Protein AF-A0A9E3Z8W2-F1 (afdb_monomer_lite)

pLDDT: mean 92.82, std 9.61, range [41.28, 98.75]

Structure (mmCIF, N/CA/C/O backbone):
data_AF-A0A9E3Z8W2-F1
#
_entry.id   AF-A0A9E3Z8W2-F1
#
loop_
_atom_site.group_PDB
_atom_site.id
_atom_site.type_symbol
_atom_site.label_atom_id
_atom_site.label_alt_id
_atom_site.label_comp_id
_atom_site.label_asym_id
_atom_site.label_entity_id
_atom_site.label_seq_id
_atom_site.pdbx_PDB_ins_code
_atom_site.Cartn_x
_atom_site.Cartn_y
_atom_site.Cartn_z
_atom_site.occupancy
_atom_site.B_iso_or_equiv
_atom_site.auth_seq_id
_atom_site.auth_comp_id
_atom_site.auth_asym_id
_atom_site.auth_atom_id
_atom_site.pdbx_PDB_model_num
ATOM 1 N N . MET A 1 1 ? -8.953 7.113 14.428 1.00 89.06 1 MET A N 1
ATOM 2 C CA . MET A 1 1 ? -9.818 6.187 13.666 1.00 89.06 1 MET A CA 1
ATOM 3 C C . MET A 1 1 ? -9.220 5.986 12.276 1.00 89.06 1 MET A C 1
ATOM 5 O O . MET A 1 1 ? -8.469 6.862 11.839 1.00 89.06 1 MET A O 1
ATOM 9 N N . LEU A 1 2 ? -9.438 4.829 11.646 1.00 98.12 2 LEU A N 1
ATOM 10 C CA . LEU A 1 2 ? -8.737 4.398 10.429 1.00 98.12 2 LEU A CA 1
ATOM 11 C C . LEU A 1 2 ? -9.058 5.315 9.245 1.00 98.12 2 LEU A C 1
ATOM 13 O O . LEU A 1 2 ? -8.142 5.858 8.626 1.00 98.12 2 LEU A O 1
ATOM 17 N N . GLY A 1 3 ? -10.340 5.558 8.980 1.00 98.19 3 GLY A N 1
ATOM 18 C CA . GLY A 1 3 ? -10.808 6.373 7.861 1.00 98.19 3 GLY A CA 1
ATOM 19 C C . GLY A 1 3 ? -10.281 7.802 7.914 1.00 98.19 3 GLY A C 1
ATOM 20 O O . GLY A 1 3 ? -9.812 8.327 6.906 1.00 98.19 3 GLY A O 1
ATOM 21 N N . GLY A 1 4 ? -10.241 8.408 9.104 1.00 98.25 4 GLY A N 1
ATOM 22 C CA . GLY A 1 4 ? -9.646 9.735 9.297 1.00 98.25 4 GLY A CA 1
ATOM 23 C C . GLY A 1 4 ? -8.154 9.788 8.941 1.00 98.25 4 GLY A C 1
ATOM 24 O O . GLY A 1 4 ? -7.694 10.756 8.333 1.00 98.25 4 GLY A O 1
ATOM 25 N N . ALA A 1 5 ? -7.395 8.735 9.266 1.00 98.44 5 ALA A N 1
ATOM 26 C CA . ALA A 1 5 ? -5.979 8.661 8.917 1.00 98.44 5 ALA A CA 1
ATOM 27 C C . ALA A 1 5 ? -5.760 8.482 7.409 1.00 98.44 5 ALA A C 1
ATOM 29 O O . ALA A 1 5 ? -4.924 9.178 6.831 1.00 98.44 5 ALA A O 1
ATOM 30 N N . LEU A 1 6 ? -6.539 7.606 6.770 1.00 98.56 6 LEU A N 1
ATOM 31 C CA . LEU A 1 6 ? -6.487 7.389 5.323 1.00 98.56 6 LEU A CA 1
ATOM 32 C C . LEU A 1 6 ? -6.876 8.661 4.557 1.00 98.56 6 LEU A C 1
ATOM 34 O O . LEU A 1 6 ? -6.136 9.104 3.677 1.00 98.56 6 LEU A O 1
ATOM 38 N N . ARG A 1 7 ? -7.983 9.307 4.950 1.00 98.44 7 ARG A N 1
ATOM 39 C CA . ARG A 1 7 ? -8.453 10.564 4.352 1.00 98.44 7 ARG A CA 1
ATOM 40 C C . ARG A 1 7 ? -7.388 11.649 4.426 1.00 98.44 7 ARG A C 1
ATOM 42 O O . ARG A 1 7 ? -7.105 12.278 3.415 1.00 98.44 7 ARG A O 1
ATOM 49 N N . ARG A 1 8 ? -6.761 11.834 5.592 1.00 98.12 8 ARG A N 1
ATOM 50 C CA . ARG A 1 8 ? -5.737 12.870 5.788 1.00 98.12 8 ARG A CA 1
ATOM 51 C C . ARG A 1 8 ? -4.551 12.725 4.835 1.00 98.12 8 ARG A C 1
ATOM 53 O O . ARG A 1 8 ? -4.052 13.737 4.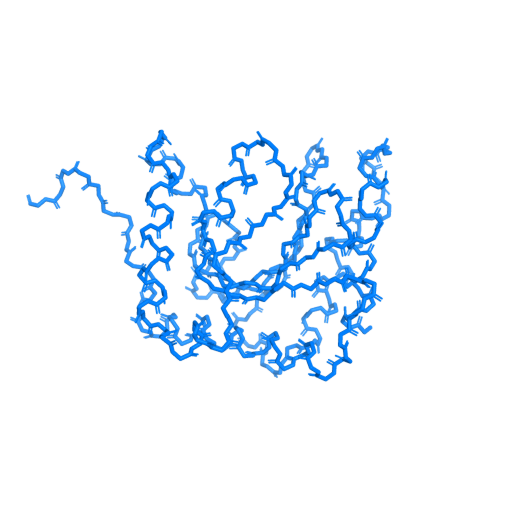349 1.00 98.12 8 ARG A O 1
ATOM 60 N N . ILE A 1 9 ? -4.095 11.500 4.571 1.00 98.12 9 ILE A N 1
ATOM 61 C CA . ILE A 1 9 ? -3.022 11.276 3.593 1.00 98.12 9 ILE A CA 1
ATOM 62 C C . ILE A 1 9 ? -3.544 11.584 2.189 1.00 98.12 9 ILE A C 1
ATOM 64 O O . ILE A 1 9 ? -2.939 12.385 1.482 1.00 98.12 9 ILE A O 1
ATOM 68 N N . ALA A 1 10 ? -4.682 10.998 1.811 1.00 97.75 10 ALA A N 1
ATOM 69 C CA . ALA A 1 10 ? -5.241 11.122 0.468 1.00 97.75 10 ALA A CA 1
ATOM 70 C C . ALA A 1 10 ? -5.529 12.576 0.058 1.00 97.75 10 ALA A C 1
ATOM 72 O O . ALA A 1 10 ? -5.304 12.940 -1.090 1.00 97.75 10 ALA A O 1
ATOM 73 N N . THR A 1 11 ? -6.001 13.421 0.980 1.00 97.12 11 THR A N 1
ATOM 74 C CA . THR A 1 11 ? -6.345 14.817 0.670 1.00 97.12 11 THR A CA 1
ATOM 75 C C . THR A 1 11 ? -5.193 15.791 0.899 1.00 97.12 11 THR A C 1
ATOM 77 O O . THR A 1 11 ? -5.158 16.830 0.255 1.00 97.12 11 THR A O 1
ATOM 80 N N . GLY A 1 12 ? -4.264 15.493 1.815 1.00 96.50 12 GLY A N 1
ATOM 81 C CA . GLY A 1 12 ? -3.223 16.442 2.226 1.00 96.50 12 GLY A CA 1
ATOM 82 C C . GLY A 1 12 ? -1.841 16.202 1.619 1.00 96.50 12 GLY A C 1
ATOM 83 O O . GLY A 1 12 ? -0.997 17.095 1.652 1.00 96.50 12 GLY A O 1
ATOM 84 N N . TYR A 1 13 ? -1.557 15.007 1.093 1.00 95.94 13 TYR A N 1
ATOM 85 C CA . TYR A 1 13 ? -0.192 14.677 0.671 1.00 95.94 13 TYR A CA 1
ATOM 86 C C . TYR A 1 13 ? 0.269 15.462 -0.562 1.00 95.94 13 TYR A C 1
ATOM 88 O O . TYR A 1 13 ? 1.447 15.804 -0.655 1.00 95.94 13 TYR A O 1
ATOM 96 N N . ARG A 1 14 ? -0.647 15.770 -1.493 1.00 94.19 14 ARG A N 1
ATOM 97 C CA . ARG A 1 14 ? -0.351 16.538 -2.716 1.00 94.19 14 ARG A CA 1
ATOM 98 C C . ARG A 1 14 ? 0.246 17.910 -2.409 1.00 94.19 14 ARG A C 1
ATOM 100 O O . ARG A 1 14 ? 1.182 18.319 -3.092 1.00 94.19 14 ARG A O 1
ATOM 107 N N . ASP A 1 15 ? -0.302 18.604 -1.423 1.00 95.25 15 ASP A N 1
ATOM 108 C CA . ASP A 1 15 ? 0.173 19.936 -1.062 1.00 95.25 15 ASP A CA 1
ATOM 109 C C . ASP A 1 15 ? 1.448 19.828 -0.226 1.00 95.25 15 ASP A C 1
ATOM 111 O O . ASP A 1 15 ? 2.448 20.452 -0.568 1.00 95.25 15 ASP A O 1
ATOM 115 N N . ALA A 1 16 ? 1.487 18.895 0.733 1.00 95.62 16 ALA A N 1
ATOM 116 C CA . ALA A 1 16 ? 2.679 18.622 1.538 1.00 95.62 16 ALA A CA 1
ATOM 117 C C . ALA A 1 16 ? 3.936 18.343 0.690 1.00 95.62 16 ALA A C 1
ATOM 119 O O . ALA A 1 16 ? 5.017 18.827 1.005 1.00 95.62 16 ALA A O 1
ATOM 120 N N . ARG A 1 17 ? 3.821 17.602 -0.425 1.00 93.94 17 ARG A N 1
ATOM 121 C CA . ARG A 1 17 ? 4.977 17.307 -1.302 1.00 93.94 17 ARG A CA 1
ATOM 122 C C . ARG A 1 17 ? 5.527 18.510 -2.076 1.00 93.94 17 ARG A C 1
ATOM 124 O O . ARG A 1 17 ? 6.539 18.362 -2.759 1.00 93.94 17 ARG A O 1
ATOM 131 N N . ARG A 1 18 ? 4.849 19.659 -2.028 1.00 94.25 18 ARG A N 1
ATOM 132 C CA . ARG A 1 18 ? 5.317 20.939 -2.589 1.00 94.25 18 ARG A CA 1
ATOM 133 C C . ARG A 1 18 ? 6.072 21.774 -1.555 1.00 94.25 18 ARG A C 1
ATOM 135 O O . ARG A 1 18 ? 6.703 22.759 -1.918 1.00 94.25 18 ARG A O 1
ATOM 142 N N . GLU A 1 19 ? 6.018 21.368 -0.292 1.00 95.81 19 GLU A N 1
ATOM 143 C CA . GLU A 1 19 ? 6.704 22.002 0.825 1.00 95.81 19 GLU A CA 1
ATOM 144 C C . GLU A 1 19 ? 8.060 21.323 1.106 1.00 95.81 19 GLU A C 1
ATOM 146 O O . GLU A 1 19 ? 8.320 20.204 0.630 1.00 95.81 19 GLU A O 1
ATOM 151 N N . PRO A 1 20 ? 8.950 21.969 1.890 1.00 95.81 20 PRO A N 1
ATOM 152 C CA . PRO A 1 20 ? 10.217 21.375 2.292 1.00 95.81 20 PRO A CA 1
ATOM 153 C C . PRO A 1 20 ? 10.040 19.990 2.919 1.00 95.81 20 PRO A C 1
ATOM 155 O O . PRO A 1 20 ? 9.190 19.768 3.778 1.00 95.81 20 PRO A O 1
ATOM 158 N N . PHE A 1 21 ? 10.873 19.043 2.490 1.00 94.31 21 PHE A N 1
ATOM 159 C CA . PHE A 1 21 ? 10.775 17.651 2.920 1.00 94.31 21 PHE A CA 1
ATOM 160 C C . PHE A 1 21 ? 11.130 17.469 4.405 1.00 94.31 21 PHE A C 1
ATOM 162 O O . PHE A 1 21 ? 10.372 16.870 5.167 1.00 94.31 21 PHE A O 1
ATOM 169 N N . HIS A 1 22 ? 12.288 17.967 4.843 1.00 93.06 22 HIS A N 1
ATOM 170 C CA . HIS A 1 22 ? 12.794 17.700 6.191 1.00 93.06 22 HIS A CA 1
ATOM 171 C C . HIS A 1 22 ? 11.905 18.320 7.278 1.00 93.06 22 HIS A C 1
ATOM 173 O O . HIS A 1 22 ? 11.569 19.496 7.229 1.00 93.06 22 HIS A O 1
ATOM 179 N N . GLY A 1 23 ? 11.534 17.517 8.281 1.00 91.94 23 GLY A N 1
ATOM 180 C CA . GLY A 1 23 ? 10.732 17.972 9.423 1.00 91.94 23 GLY A CA 1
ATOM 181 C C . GLY A 1 23 ? 9.229 18.123 9.157 1.00 91.94 23 GLY A C 1
ATOM 182 O O . GLY A 1 23 ? 8.484 18.376 10.101 1.00 91.94 23 GLY A O 1
ATOM 183 N N . HIS A 1 24 ? 8.753 17.909 7.926 1.00 96.88 24 HIS A N 1
ATOM 184 C CA . HIS A 1 24 ? 7.353 18.159 7.591 1.00 96.88 24 HIS A CA 1
ATOM 185 C C . HIS A 1 24 ? 6.377 17.248 8.378 1.00 96.88 24 HIS A C 1
ATOM 187 O O . HIS A 1 24 ? 6.539 16.017 8.370 1.00 96.88 24 HIS A O 1
ATOM 193 N N . PRO A 1 25 ? 5.301 17.785 8.998 1.00 97.12 25 PRO A N 1
ATOM 194 C CA . PRO A 1 25 ? 4.363 17.008 9.819 1.00 97.12 25 PRO A CA 1
ATOM 195 C C . PRO A 1 25 ? 3.728 15.814 9.096 1.00 97.12 25 PRO A C 1
ATOM 197 O O . PRO A 1 25 ? 3.555 14.744 9.683 1.00 97.12 25 PRO A O 1
ATOM 200 N N . MET A 1 26 ? 3.423 15.960 7.801 1.00 97.50 26 MET A N 1
ATOM 201 C CA . MET A 1 26 ? 2.893 14.869 6.971 1.00 97.50 26 MET A CA 1
ATOM 202 C C . MET A 1 26 ? 3.837 13.654 6.894 1.00 97.50 26 MET A C 1
ATOM 204 O O . MET A 1 26 ? 3.355 12.524 6.879 1.00 97.50 26 MET A O 1
ATOM 208 N N . LEU A 1 27 ? 5.166 13.833 6.926 1.00 95.69 27 LEU A N 1
ATOM 209 C CA . LEU A 1 27 ? 6.094 12.694 6.970 1.00 95.69 27 LEU A CA 1
ATOM 210 C C . LEU A 1 27 ? 5.953 11.911 8.272 1.00 95.69 27 LEU A C 1
ATOM 212 O O . LEU A 1 27 ? 5.896 10.682 8.254 1.00 95.69 27 LEU A O 1
ATOM 216 N N . GLY A 1 28 ? 5.885 12.620 9.402 1.00 95.44 28 GLY A N 1
ATOM 217 C CA . GLY A 1 28 ? 5.643 12.009 10.707 1.00 95.44 28 GLY A CA 1
ATOM 218 C C . GLY A 1 28 ? 4.299 11.285 10.744 1.00 95.44 28 GLY A C 1
ATOM 219 O O . GLY A 1 28 ? 4.219 10.159 11.234 1.00 95.44 28 GLY A O 1
ATOM 220 N N . PHE A 1 29 ? 3.272 11.893 10.148 1.00 98.19 29 PHE A N 1
ATOM 221 C CA . PHE A 1 29 ? 1.941 11.313 10.056 1.00 98.19 29 PHE A CA 1
ATOM 222 C C . PHE A 1 29 ? 1.936 10.002 9.259 1.00 98.19 29 PHE A C 1
ATOM 224 O O . PHE A 1 29 ? 1.499 8.976 9.780 1.00 98.19 29 PHE A O 1
ATOM 231 N N . VAL A 1 30 ? 2.486 9.997 8.038 1.00 98.12 30 VAL A N 1
ATOM 232 C CA . VAL A 1 30 ? 2.552 8.794 7.189 1.00 98.12 30 VAL A CA 1
ATOM 233 C C . VAL A 1 30 ? 3.449 7.718 7.802 1.00 98.12 30 VAL A C 1
ATOM 235 O O . VAL A 1 30 ? 3.122 6.541 7.721 1.00 98.12 30 VAL A O 1
ATOM 238 N N . ARG A 1 31 ? 4.575 8.077 8.432 1.00 96.75 31 ARG A N 1
ATOM 239 C CA . ARG A 1 31 ? 5.544 7.092 8.950 1.00 96.75 31 ARG A CA 1
ATOM 240 C C . ARG A 1 31 ? 5.196 6.533 10.332 1.00 96.75 31 ARG A C 1
ATOM 242 O O . ARG A 1 31 ? 5.723 5.481 10.685 1.00 96.75 31 ARG A O 1
ATOM 249 N N . ARG A 1 32 ? 4.364 7.219 11.124 1.00 96.88 32 ARG A N 1
ATOM 250 C CA . ARG A 1 32 ? 4.062 6.829 12.517 1.00 96.88 32 ARG A CA 1
ATOM 251 C C . ARG A 1 32 ? 2.568 6.770 12.814 1.00 96.88 32 ARG A C 1
ATOM 253 O O . ARG A 1 32 ? 2.072 5.715 13.197 1.00 96.88 32 ARG A O 1
ATOM 260 N N . THR A 1 33 ? 1.846 7.871 12.616 1.00 98.25 33 THR A N 1
ATOM 261 C CA . THR A 1 33 ? 0.439 7.980 13.036 1.00 98.25 33 THR A CA 1
ATOM 262 C C . THR A 1 33 ? -0.493 7.091 12.214 1.00 98.25 33 THR A C 1
ATOM 264 O O . THR A 1 33 ? -1.297 6.357 12.782 1.00 98.25 33 THR A O 1
ATOM 267 N N . ALA A 1 34 ? -0.379 7.110 10.886 1.00 98.56 34 ALA A N 1
ATOM 268 C CA . ALA A 1 34 ? -1.223 6.284 10.027 1.00 98.56 34 ALA A CA 1
ATOM 269 C C . ALA A 1 34 ? -0.936 4.774 10.170 1.00 98.56 34 ALA A C 1
ATOM 271 O O . ALA A 1 34 ? -1.894 4.015 10.310 1.00 98.56 34 ALA A O 1
ATOM 272 N N . PRO A 1 35 ? 0.330 4.310 10.251 1.00 98.56 35 PRO A N 1
ATOM 273 C CA . PRO A 1 35 ? 0.639 2.923 10.587 1.00 98.56 35 PRO A CA 1
ATOM 274 C C . PRO A 1 35 ? 0.063 2.486 11.933 1.00 98.56 35 PRO A C 1
ATOM 276 O O . PRO A 1 35 ? -0.445 1.374 12.031 1.00 98.56 35 PRO A O 1
ATOM 279 N N . ALA A 1 36 ? 0.087 3.350 12.953 1.00 98.44 36 ALA A N 1
ATOM 280 C CA . ALA A 1 36 ? -0.538 3.049 14.239 1.00 98.44 36 ALA A CA 1
ATOM 281 C C . ALA A 1 36 ? -2.060 2.876 14.106 1.00 98.44 36 ALA A C 1
ATOM 283 O O . ALA A 1 36 ? -2.607 1.916 14.641 1.00 98.44 36 ALA A O 1
ATOM 284 N N . ALA A 1 37 ? -2.733 3.745 13.341 1.00 98.56 37 ALA A N 1
ATOM 285 C CA . ALA A 1 37 ? -4.168 3.629 13.080 1.00 98.56 37 ALA A CA 1
ATOM 286 C C . ALA A 1 37 ? -4.525 2.332 12.333 1.00 98.56 37 ALA A C 1
ATOM 288 O O . ALA A 1 37 ? -5.448 1.631 12.739 1.00 98.56 37 ALA A O 1
ATOM 289 N N . VAL A 1 38 ? -3.764 1.981 11.291 1.00 98.75 38 VAL A N 1
ATOM 290 C CA . VAL A 1 38 ? -3.936 0.716 10.555 1.00 98.75 38 VAL A CA 1
ATOM 291 C C . VAL A 1 38 ? -3.677 -0.483 11.464 1.00 98.75 38 VAL A C 1
ATOM 293 O O . VAL A 1 38 ? -4.443 -1.438 11.450 1.00 98.75 38 VAL A O 1
ATOM 296 N N . ALA A 1 39 ? -2.642 -0.434 12.302 1.00 98.38 39 ALA A N 1
ATOM 297 C CA . ALA A 1 39 ? -2.349 -1.526 13.218 1.00 98.38 39 ALA A CA 1
ATOM 298 C C . ALA A 1 39 ? -3.462 -1.725 14.258 1.00 98.38 39 ALA A C 1
ATOM 300 O O . ALA A 1 39 ? -3.773 -2.861 14.606 1.00 98.38 39 ALA A O 1
ATOM 301 N N . SER A 1 40 ? -4.058 -0.646 14.772 1.00 98.06 40 SER A N 1
ATOM 302 C CA . SER A 1 40 ? -5.179 -0.722 15.722 1.00 98.06 40 SER A CA 1
ATOM 303 C C . SER A 1 40 ? -6.478 -1.230 15.094 1.00 98.06 40 SER A C 1
ATOM 305 O O . SER A 1 40 ? -7.335 -1.714 15.818 1.00 98.06 40 SER A O 1
ATOM 307 N N . ALA A 1 41 ? -6.608 -1.147 13.770 1.00 98.31 41 ALA A N 1
ATOM 308 C CA . ALA A 1 41 ? -7.740 -1.675 13.011 1.00 98.31 41 ALA A CA 1
ATOM 309 C C . ALA A 1 41 ? -7.618 -3.176 12.666 1.00 98.31 41 ALA A C 1
ATOM 311 O O . ALA A 1 41 ? -8.568 -3.765 12.151 1.00 98.31 41 ALA A O 1
ATOM 312 N N . LEU A 1 42 ? -6.461 -3.801 12.914 1.00 98.25 42 LEU A N 1
ATOM 313 C CA . LEU A 1 42 ? -6.260 -5.235 12.693 1.00 98.25 42 LEU A CA 1
ATOM 314 C C . LEU A 1 42 ? -6.821 -6.051 13.863 1.00 98.25 42 LEU A C 1
ATOM 316 O O . LEU A 1 42 ? -6.433 -5.832 15.010 1.00 98.25 42 LEU A O 1
ATOM 320 N N . GLN A 1 43 ? -7.653 -7.044 13.552 1.00 97.00 43 GLN A N 1
ATOM 321 C CA . GLN A 1 43 ? -8.214 -7.994 14.516 1.00 97.00 43 GLN A CA 1
ATOM 322 C C . GLN A 1 43 ? -7.148 -8.957 15.054 1.00 97.00 43 GLN A C 1
ATOM 324 O O . GLN A 1 43 ? -7.100 -9.220 16.253 1.00 97.00 43 GLN A O 1
ATOM 329 N N . ASP A 1 44 ? -6.246 -9.436 14.191 1.00 95.06 44 ASP A N 1
ATOM 330 C CA . ASP A 1 44 ? -5.064 -10.195 14.605 1.00 95.06 44 ASP A CA 1
ATOM 331 C C . ASP A 1 44 ? -3.784 -9.465 14.205 1.00 95.06 44 ASP A C 1
ATOM 333 O O . ASP A 1 44 ? -3.540 -9.191 13.030 1.00 95.06 44 ASP A O 1
ATOM 337 N N . ARG A 1 45 ? -2.945 -9.164 15.197 1.00 94.25 45 ARG A N 1
ATOM 338 C CA . ARG A 1 45 ? -1.660 -8.471 15.025 1.00 94.25 45 ARG A CA 1
ATOM 339 C C . ARG A 1 45 ? -0.464 -9.411 15.133 1.00 94.25 45 ARG A C 1
ATOM 341 O O . ARG A 1 45 ? 0.664 -8.991 14.868 1.00 94.25 45 ARG A O 1
ATOM 348 N N . ARG A 1 46 ? -0.673 -10.667 15.539 1.00 95.56 46 ARG A N 1
ATOM 349 C CA . ARG A 1 46 ? 0.417 -11.627 15.745 1.00 95.56 46 ARG A CA 1
ATOM 350 C C . ARG A 1 46 ? 1.132 -11.870 14.429 1.00 95.56 46 ARG A C 1
ATOM 352 O O . ARG A 1 46 ? 0.498 -12.103 13.405 1.00 95.56 46 ARG A O 1
ATOM 359 N N . GLY A 1 47 ? 2.457 -11.759 14.453 1.00 96.00 47 GLY A N 1
ATOM 360 C CA . GLY A 1 47 ? 3.284 -11.934 13.262 1.00 96.00 47 GLY A CA 1
ATOM 361 C C . GLY A 1 47 ? 3.134 -10.843 12.197 1.00 96.00 47 GLY A C 1
ATOM 362 O O . GLY A 1 47 ? 3.749 -10.987 11.143 1.00 96.00 47 GLY A O 1
ATOM 363 N N . ARG A 1 48 ? 2.401 -9.746 12.451 1.00 97.31 48 ARG A N 1
ATOM 364 C CA . ARG A 1 48 ? 2.230 -8.625 11.511 1.00 97.31 48 ARG A CA 1
ATOM 365 C C . ARG A 1 48 ? 3.003 -7.391 11.968 1.00 97.31 48 ARG A C 1
ATOM 367 O O . ARG A 1 48 ? 3.030 -7.053 13.150 1.00 97.31 48 ARG A O 1
ATOM 374 N N . VAL A 1 49 ? 3.603 -6.674 11.021 1.00 97.69 49 VAL A N 1
ATOM 375 C CA . VAL A 1 49 ? 4.185 -5.345 11.257 1.00 97.69 49 VAL A CA 1
ATOM 376 C C . VAL A 1 49 ? 3.607 -4.342 10.270 1.00 97.69 49 VAL A C 1
ATOM 378 O O . VAL A 1 49 ? 3.544 -4.609 9.073 1.00 97.69 49 VAL A O 1
ATOM 381 N N . VAL A 1 50 ? 3.203 -3.174 10.771 1.00 98.38 50 VAL A N 1
ATOM 382 C CA . VAL A 1 50 ? 2.654 -2.093 9.946 1.00 98.38 50 VAL A CA 1
ATOM 383 C C . VAL A 1 50 ? 3.685 -0.983 9.809 1.00 98.38 50 VAL A C 1
ATOM 385 O O . VAL A 1 50 ? 4.300 -0.575 10.796 1.00 98.38 50 VAL A O 1
ATOM 388 N N . ARG A 1 51 ? 3.904 -0.499 8.587 1.00 98.06 51 ARG A N 1
ATOM 389 C CA . ARG A 1 51 ? 4.832 0.609 8.309 1.00 98.06 51 ARG A CA 1
ATOM 390 C C . ARG A 1 51 ? 4.237 1.546 7.277 1.00 98.06 51 ARG A C 1
ATOM 392 O O . ARG A 1 51 ? 3.415 1.129 6.471 1.00 98.06 51 ARG A O 1
ATOM 399 N N . GLY A 1 52 ? 4.697 2.790 7.273 1.00 97.38 52 GLY A N 1
ATOM 400 C CA . GLY A 1 52 ? 4.344 3.754 6.241 1.00 97.38 52 GLY A CA 1
ATOM 401 C C . GLY A 1 52 ? 5.573 4.353 5.582 1.00 97.38 52 GLY A C 1
ATOM 402 O O . GLY A 1 52 ? 6.617 4.518 6.219 1.00 97.38 52 GLY A O 1
ATOM 403 N N . GLY A 1 53 ? 5.443 4.667 4.299 1.00 94.94 53 GLY A N 1
ATOM 404 C CA . GLY A 1 53 ? 6.494 5.236 3.473 1.00 94.94 53 GLY A CA 1
ATOM 405 C C . GLY A 1 53 ? 6.017 6.492 2.762 1.00 94.94 53 GLY A C 1
ATOM 406 O O . GLY A 1 53 ? 4.930 6.530 2.200 1.00 94.94 53 GLY A O 1
ATOM 407 N N . ALA A 1 54 ? 6.858 7.521 2.783 1.00 95.00 54 ALA A N 1
ATOM 408 C CA . ALA A 1 54 ? 6.631 8.802 2.111 1.00 95.00 54 ALA A CA 1
ATOM 409 C C . ALA A 1 54 ? 7.917 9.315 1.432 1.00 95.00 54 ALA A C 1
ATOM 411 O O . ALA A 1 54 ? 8.082 10.517 1.254 1.00 95.00 54 ALA A O 1
ATOM 412 N N . GLY A 1 55 ? 8.832 8.395 1.097 1.00 90.56 55 GLY A N 1
ATOM 413 C CA . GLY A 1 55 ? 10.179 8.672 0.583 1.00 90.56 55 GLY A CA 1
ATOM 414 C C . GLY A 1 55 ? 11.253 8.630 1.676 1.00 90.56 55 GLY A C 1
ATOM 415 O O . GLY A 1 55 ? 10.926 8.330 2.826 1.00 90.56 55 GLY A O 1
ATOM 416 N N . TRP A 1 56 ? 12.526 8.870 1.335 1.00 84.81 56 TRP A N 1
ATOM 417 C CA . TRP A 1 56 ? 13.679 8.815 2.264 1.00 84.81 56 TRP A CA 1
ATOM 418 C C . TRP A 1 56 ? 14.480 10.123 2.289 1.00 84.81 56 TRP A C 1
ATOM 420 O O . TRP A 1 56 ? 14.549 10.746 3.344 1.00 84.81 56 TRP A O 1
ATOM 430 N N . GLN A 1 57 ? 15.006 10.544 1.133 1.00 86.75 57 GLN A N 1
ATOM 431 C CA . GLN A 1 57 ? 15.737 11.809 0.910 1.00 86.75 57 GLN A CA 1
ATOM 432 C C . GLN A 1 57 ? 14.908 12.869 0.162 1.00 86.75 57 GLN A C 1
ATOM 434 O O . GLN A 1 57 ? 15.394 13.948 -0.149 1.00 86.75 57 GLN A O 1
ATOM 439 N N . GLY A 1 58 ? 13.650 12.558 -0.126 1.00 92.94 58 GLY A N 1
ATOM 440 C CA . GLY A 1 58 ? 12.698 13.419 -0.811 1.00 92.94 58 GLY A CA 1
ATOM 441 C C . GLY A 1 58 ? 11.317 12.779 -0.774 1.00 92.94 58 GLY A C 1
ATOM 442 O O . GLY A 1 58 ? 11.189 11.614 -0.380 1.00 92.94 58 GLY A O 1
ATOM 443 N N . TRP A 1 59 ? 10.289 13.536 -1.152 1.00 94.25 59 TRP A N 1
ATOM 444 C CA . TRP A 1 59 ? 8.909 13.056 -1.180 1.00 94.25 59 TRP A CA 1
ATOM 445 C C . TRP A 1 59 ? 8.751 11.889 -2.161 1.00 94.25 59 TRP A C 1
ATOM 447 O O . TRP A 1 59 ? 9.204 11.955 -3.303 1.00 94.25 59 TRP A O 1
ATOM 457 N N . ALA A 1 60 ? 8.090 10.815 -1.732 1.00 92.19 60 ALA A N 1
ATOM 458 C CA . ALA A 1 60 ? 7.674 9.769 -2.660 1.00 92.19 60 ALA A CA 1
ATOM 459 C C . ALA A 1 60 ? 6.572 10.295 -3.588 1.00 92.19 60 ALA A C 1
ATOM 461 O O . ALA A 1 60 ? 5.690 11.035 -3.163 1.00 92.19 60 ALA A O 1
ATOM 462 N N . ALA A 1 61 ? 6.569 9.848 -4.844 1.00 91.62 61 ALA A N 1
ATOM 463 C CA . ALA A 1 61 ? 5.449 10.114 -5.748 1.00 91.62 61 ALA A CA 1
ATOM 464 C C . ALA A 1 61 ? 4.141 9.463 -5.254 1.00 91.62 61 ALA A C 1
ATOM 466 O O . ALA A 1 61 ? 3.062 10.011 -5.460 1.00 91.62 61 ALA A O 1
ATOM 467 N N . VAL A 1 62 ? 4.264 8.311 -4.587 1.00 92.94 62 VAL A N 1
ATOM 468 C CA . VAL A 1 62 ? 3.163 7.512 -4.040 1.00 92.94 62 VAL A CA 1
ATOM 469 C C . VAL A 1 62 ? 3.501 7.192 -2.584 1.00 92.94 62 VAL A C 1
ATOM 471 O O . VAL A 1 62 ? 4.377 6.351 -2.340 1.00 92.94 62 VAL A O 1
ATOM 474 N N . PRO A 1 63 ? 2.878 7.853 -1.594 1.00 95.81 63 PRO A N 1
ATOM 475 C CA . PRO A 1 63 ? 3.011 7.422 -0.216 1.00 95.81 63 PRO A CA 1
ATOM 476 C C . PRO A 1 63 ? 2.176 6.160 0.004 1.00 95.81 63 PRO A C 1
ATOM 478 O O . PRO A 1 63 ? 1.257 5.853 -0.758 1.00 95.81 63 PRO A O 1
ATOM 481 N N . TRP A 1 64 ? 2.497 5.419 1.057 1.00 97.25 64 TRP A N 1
ATOM 482 C CA . TRP A 1 64 ? 1.835 4.156 1.350 1.00 97.25 64 TRP A CA 1
ATOM 483 C C . TRP A 1 64 ? 1.833 3.816 2.836 1.00 97.25 64 TRP A C 1
ATOM 485 O O . TRP A 1 64 ? 2.684 4.287 3.594 1.00 97.25 64 TRP A O 1
ATOM 495 N N . VAL A 1 65 ? 0.897 2.956 3.242 1.00 98.56 65 VAL A N 1
ATOM 496 C CA . VAL A 1 65 ? 0.872 2.298 4.559 1.00 98.56 65 VAL A CA 1
ATOM 497 C C . VAL A 1 65 ? 0.612 0.811 4.350 1.00 98.56 65 VAL A C 1
ATOM 499 O O . VAL A 1 65 ? -0.419 0.442 3.804 1.00 98.56 65 VAL A O 1
ATOM 502 N N . ALA A 1 66 ? 1.544 -0.045 4.758 1.00 98.31 66 ALA A N 1
ATOM 503 C CA . ALA A 1 66 ? 1.532 -1.473 4.460 1.00 98.31 66 ALA A CA 1
ATOM 504 C C . ALA A 1 66 ? 1.515 -2.335 5.724 1.00 98.31 66 ALA A C 1
ATOM 506 O O . ALA A 1 66 ? 2.159 -1.998 6.721 1.00 98.31 66 ALA A O 1
ATOM 507 N N . VAL A 1 67 ? 0.812 -3.464 5.641 1.00 98.50 67 VAL A N 1
ATOM 508 C CA . VAL A 1 67 ? 0.775 -4.544 6.627 1.00 98.50 67 VAL A CA 1
ATOM 509 C C . VAL A 1 67 ? 1.591 -5.710 6.079 1.00 98.50 67 VAL A C 1
ATOM 511 O O . VAL A 1 67 ? 1.255 -6.288 5.045 1.00 98.50 67 VAL A O 1
ATOM 514 N N . PHE A 1 68 ? 2.667 -6.059 6.777 1.00 97.31 68 PHE A N 1
ATOM 515 C CA . PHE A 1 68 ? 3.563 -7.141 6.390 1.00 97.31 68 PHE A CA 1
ATOM 516 C C . PHE A 1 68 ? 3.408 -8.338 7.325 1.00 97.31 68 PHE A C 1
ATOM 518 O O . PHE A 1 68 ? 3.564 -8.190 8.539 1.00 97.31 68 PHE A O 1
ATOM 525 N N . GLU A 1 69 ? 3.187 -9.525 6.759 1.00 95.75 69 GLU A N 1
ATOM 526 C CA . GLU A 1 69 ? 3.367 -10.793 7.469 1.00 95.75 69 GLU A CA 1
ATOM 527 C C . GLU A 1 69 ? 4.867 -11.053 7.628 1.00 95.75 69 GLU A C 1
ATOM 529 O O . GLU A 1 69 ? 5.582 -11.274 6.652 1.00 95.75 69 GLU A O 1
ATOM 534 N N . THR A 1 70 ? 5.364 -11.015 8.861 1.00 94.94 70 THR A N 1
ATOM 535 C CA . THR A 1 70 ? 6.806 -11.030 9.159 1.00 94.94 70 THR A CA 1
ATOM 536 C C . THR A 1 70 ? 7.526 -12.312 8.751 1.00 94.94 70 THR A C 1
ATOM 538 O O . THR A 1 70 ? 8.737 -12.263 8.539 1.00 94.94 70 THR A O 1
ATOM 541 N N . ALA A 1 71 ? 6.793 -13.421 8.613 1.00 92.81 71 ALA A N 1
ATOM 542 C CA . ALA A 1 71 ? 7.298 -14.676 8.059 1.00 92.81 71 ALA A CA 1
ATOM 543 C C . ALA A 1 71 ? 7.548 -14.591 6.541 1.00 92.81 71 ALA A C 1
ATOM 545 O O . ALA A 1 71 ? 8.381 -15.317 6.015 1.00 92.81 71 ALA A O 1
ATOM 546 N N . VAL A 1 72 ? 6.860 -13.681 5.842 1.00 93.44 72 VAL A N 1
ATOM 547 C CA . VAL A 1 72 ? 7.000 -13.449 4.397 1.00 93.44 72 VAL A CA 1
ATOM 548 C C . VAL A 1 72 ? 8.007 -12.332 4.132 1.00 93.44 72 VAL A C 1
ATOM 550 O O . VAL A 1 72 ? 8.962 -12.480 3.370 1.00 93.44 72 VAL A O 1
ATOM 553 N N . THR A 1 73 ? 7.788 -11.166 4.738 1.00 92.62 73 THR A N 1
ATOM 554 C CA . THR A 1 73 ? 8.604 -9.974 4.504 1.00 92.62 73 THR A CA 1
ATOM 555 C C . THR A 1 73 ? 8.429 -8.959 5.630 1.00 92.62 73 THR A C 1
ATOM 557 O O . THR A 1 73 ? 7.491 -8.999 6.417 1.00 92.62 73 THR A O 1
ATOM 560 N N . ARG A 1 74 ? 9.354 -8.001 5.711 1.00 90.88 74 ARG A N 1
ATOM 561 C CA . ARG A 1 74 ? 9.260 -6.835 6.611 1.00 90.88 74 ARG A CA 1
ATOM 562 C C . ARG A 1 74 ? 9.400 -5.512 5.848 1.00 90.88 74 ARG A C 1
ATOM 564 O O . ARG A 1 74 ? 9.640 -4.464 6.454 1.00 90.88 74 ARG A O 1
ATOM 571 N N . SER A 1 75 ? 9.341 -5.557 4.515 1.00 88.19 75 SER A N 1
ATOM 572 C CA . SER A 1 75 ? 9.569 -4.403 3.640 1.00 88.19 75 SER A CA 1
ATOM 573 C C . SER A 1 75 ? 8.833 -4.539 2.309 1.00 88.19 75 SER A C 1
ATOM 575 O O . SER A 1 75 ? 8.614 -5.650 1.838 1.00 88.19 75 SER A O 1
ATOM 577 N N . ALA A 1 76 ? 8.586 -3.412 1.643 1.00 85.31 76 ALA A N 1
ATOM 578 C CA . ALA A 1 76 ? 7.967 -3.360 0.317 1.00 85.31 76 ALA A CA 1
ATOM 579 C C . ALA A 1 76 ? 8.858 -3.890 -0.835 1.00 85.31 76 ALA A C 1
ATOM 581 O O . ALA A 1 76 ? 8.456 -3.877 -1.992 1.00 85.31 76 ALA A O 1
ATOM 582 N N . LYS A 1 77 ? 10.091 -4.339 -0.553 1.00 86.12 77 LYS A N 1
ATOM 583 C CA . LYS A 1 77 ? 11.060 -4.730 -1.593 1.00 86.12 77 LYS A CA 1
ATOM 584 C C . LYS A 1 77 ? 10.818 -6.125 -2.180 1.00 86.12 77 LYS A C 1
ATOM 586 O O . LYS A 1 77 ? 11.210 -6.381 -3.313 1.00 86.12 77 LYS A O 1
ATOM 591 N N . ARG A 1 78 ? 10.232 -7.036 -1.396 1.00 86.94 78 ARG A N 1
ATOM 592 C CA . ARG A 1 78 ? 10.056 -8.459 -1.733 1.00 86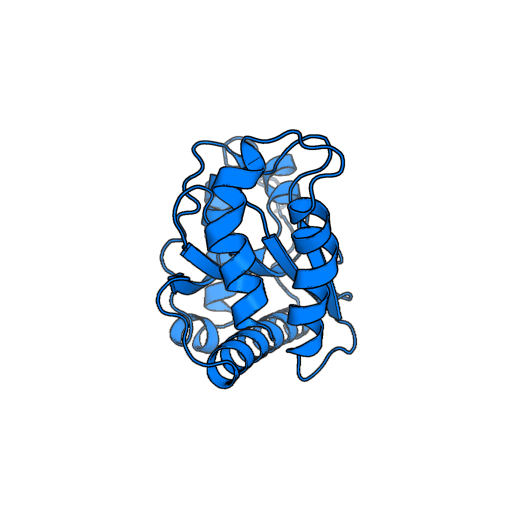.94 78 ARG A CA 1
ATOM 593 C C . ARG A 1 78 ? 8.849 -9.059 -1.016 1.00 86.94 78 ARG A C 1
ATOM 595 O O . ARG A 1 78 ? 8.368 -8.474 -0.044 1.00 86.94 78 ARG A O 1
ATOM 602 N N . GLY A 1 79 ? 8.464 -10.264 -1.434 1.00 91.75 79 GLY A N 1
ATOM 603 C CA . GLY A 1 79 ? 7.323 -10.994 -0.882 1.00 91.75 79 GLY A CA 1
ATOM 604 C C . GLY A 1 79 ? 5.995 -10.350 -1.271 1.00 91.75 79 GLY A C 1
ATOM 605 O O . GLY A 1 79 ? 5.967 -9.447 -2.103 1.00 91.75 79 GLY A O 1
ATOM 606 N N . HIS A 1 80 ? 4.908 -10.803 -0.663 1.00 95.75 80 HIS A N 1
ATOM 607 C CA . HIS A 1 80 ? 3.575 -10.222 -0.816 1.00 95.75 80 HIS A CA 1
ATOM 608 C C . HIS A 1 80 ? 3.117 -9.557 0.478 1.00 95.75 80 HIS A C 1
ATOM 610 O O . HIS A 1 80 ? 3.569 -9.913 1.569 1.00 95.75 80 HIS A O 1
ATOM 616 N N . TYR A 1 81 ? 2.260 -8.549 0.353 1.00 97.25 81 TYR A N 1
ATOM 617 C CA . TYR A 1 81 ? 1.779 -7.769 1.488 1.00 97.25 81 TYR A CA 1
ATOM 618 C C . TYR A 1 81 ? 0.533 -6.956 1.137 1.00 97.25 81 TYR A C 1
ATOM 620 O O . TYR A 1 81 ? 0.274 -6.652 -0.027 1.00 97.25 81 TYR A O 1
ATOM 628 N N . VAL A 1 82 ? -0.220 -6.575 2.169 1.00 98.19 82 VAL A N 1
ATOM 629 C CA . VAL A 1 82 ? -1.368 -5.673 2.033 1.00 98.19 82 VAL A CA 1
ATOM 630 C C . VAL A 1 82 ? -0.894 -4.238 2.157 1.00 98.19 82 VAL A C 1
ATOM 632 O O . VAL A 1 82 ? -0.068 -3.924 3.018 1.00 98.19 82 VAL A O 1
ATOM 635 N N . VAL A 1 83 ? -1.409 -3.349 1.317 1.00 98.44 83 VAL A N 1
ATOM 636 C CA . VAL A 1 83 ? -0.987 -1.950 1.297 1.00 98.44 83 VAL A CA 1
ATOM 637 C C . VAL A 1 83 ? -2.131 -1.010 0.955 1.00 98.44 83 VAL A C 1
ATOM 639 O O . VAL A 1 83 ? -2.943 -1.286 0.077 1.00 98.44 83 VAL A O 1
ATOM 642 N N . TYR A 1 84 ? -2.146 0.129 1.639 1.00 98.62 84 TYR A N 1
ATOM 643 C CA . TYR A 1 84 ? -2.800 1.343 1.184 1.00 98.62 84 TYR A CA 1
ATOM 644 C C . TYR A 1 84 ? -1.832 2.124 0.294 1.00 98.62 84 TYR A C 1
ATOM 646 O O . TYR A 1 84 ? -0.805 2.594 0.789 1.00 98.62 84 TYR A O 1
ATOM 654 N N . LEU A 1 85 ? -2.143 2.254 -0.995 1.00 97.69 85 LEU A N 1
ATOM 655 C CA . LEU A 1 85 ? -1.413 3.082 -1.960 1.00 97.69 85 LEU A CA 1
ATOM 656 C C . LEU A 1 85 ? -2.220 4.351 -2.233 1.00 97.69 85 LEU A C 1
ATOM 658 O O . LEU A 1 85 ? -3.368 4.264 -2.665 1.00 97.69 85 LEU A O 1
ATOM 662 N N . PHE A 1 86 ? -1.644 5.526 -1.990 1.00 97.19 86 PHE A N 1
ATOM 663 C CA . PHE A 1 86 ? -2.353 6.794 -2.170 1.00 97.19 86 PHE A CA 1
ATOM 664 C C . PHE A 1 86 ? -1.966 7.444 -3.493 1.00 97.19 86 PHE A C 1
ATOM 666 O O . PHE A 1 86 ? -0.784 7.551 -3.824 1.00 97.19 86 PHE A O 1
ATOM 673 N N . HIS A 1 87 ? -2.966 7.904 -4.237 1.00 94.88 87 HIS A N 1
ATOM 674 C CA . HIS A 1 87 ? -2.754 8.585 -5.503 1.00 94.88 87 HIS A CA 1
ATOM 675 C C . HIS A 1 87 ? -1.970 9.885 -5.293 1.00 94.88 87 HIS A C 1
ATOM 677 O O . HIS A 1 87 ? -2.234 10.650 -4.368 1.00 94.88 87 HIS A O 1
ATOM 683 N N . GLY A 1 88 ? -1.028 10.186 -6.186 1.00 89.44 88 GLY A N 1
ATOM 684 C CA . GLY A 1 88 ? -0.144 11.345 -6.026 1.00 89.44 88 GLY A CA 1
ATOM 685 C C . GLY A 1 88 ? -0.788 12.719 -6.276 1.00 89.44 88 GLY A C 1
ATOM 686 O O . GLY A 1 88 ? -0.092 13.728 -6.147 1.00 89.44 88 GLY A O 1
ATOM 687 N N . PHE A 1 89 ? -2.069 12.774 -6.667 1.00 87.62 89 PHE A N 1
ATOM 688 C CA . PHE A 1 89 ? -2.713 13.967 -7.248 1.00 87.62 89 PHE A CA 1
ATOM 689 C C . PHE A 1 89 ? -4.204 14.087 -6.912 1.00 87.62 89 PHE A C 1
ATOM 691 O O . PHE A 1 89 ? -4.675 15.187 -6.625 1.00 87.62 89 PHE A O 1
ATOM 698 N N . GLU A 1 90 ? -4.935 12.975 -6.944 1.00 92.50 90 GLU A N 1
ATOM 699 C CA . GLU A 1 90 ? -6.360 12.911 -6.621 1.00 92.50 90 GLU A CA 1
ATOM 700 C C . GLU A 1 90 ? -6.578 12.438 -5.178 1.00 92.50 90 GLU A C 1
ATOM 702 O O . GLU A 1 90 ? -5.753 11.679 -4.664 1.00 92.50 90 GLU A O 1
ATOM 707 N N . PRO A 1 91 ? -7.702 12.803 -4.533 1.00 95.75 91 PRO A N 1
ATOM 708 C CA . PRO A 1 91 ? -8.076 12.311 -3.208 1.00 95.75 91 PRO A CA 1
ATOM 709 C C . PRO A 1 91 ? -8.573 10.854 -3.268 1.00 95.75 91 PRO A C 1
ATOM 711 O O . PRO A 1 91 ? -9.677 10.537 -2.838 1.00 95.75 91 PRO A O 1
ATOM 714 N N . ARG A 1 92 ? -7.753 9.960 -3.822 1.00 96.38 92 ARG A N 1
ATOM 715 C CA . ARG A 1 92 ? -8.044 8.548 -4.080 1.00 96.38 92 ARG A CA 1
ATOM 716 C C . ARG A 1 92 ? -6.940 7.677 -3.499 1.00 96.38 92 ARG A C 1
ATOM 718 O O . ARG A 1 92 ? -5.765 8.045 -3.512 1.00 96.38 92 ARG A O 1
ATOM 725 N N . PHE A 1 93 ? -7.301 6.503 -3.007 1.00 97.69 93 PHE A N 1
ATOM 726 C CA . PHE A 1 93 ? -6.333 5.495 -2.591 1.00 97.69 93 PHE A CA 1
ATOM 727 C C . PHE A 1 93 ? -6.868 4.089 -2.825 1.00 97.69 93 PHE A C 1
ATOM 729 O O . PHE A 1 93 ? -8.058 3.890 -3.057 1.00 97.69 93 PHE A O 1
ATOM 736 N N . TYR A 1 94 ? -5.972 3.115 -2.755 1.00 98.38 94 TYR A N 1
ATOM 737 C CA . TYR A 1 94 ? -6.267 1.713 -3.005 1.00 98.38 94 TYR A CA 1
ATOM 738 C C . TYR A 1 94 ? -5.829 0.888 -1.812 1.00 98.38 94 TYR A C 1
ATOM 740 O O . TYR A 1 94 ? -4.696 1.041 -1.367 1.00 98.38 94 TYR A O 1
ATOM 748 N N . LEU A 1 95 ? -6.696 0.010 -1.323 1.00 98.69 95 LEU A N 1
ATOM 749 C CA . LEU A 1 95 ? -6.312 -1.086 -0.443 1.00 98.69 95 LEU A CA 1
ATOM 750 C C . LEU A 1 95 ? -6.112 -2.326 -1.313 1.00 98.69 95 LEU A C 1
ATOM 752 O O . LEU A 1 95 ? -7.057 -2.770 -1.958 1.00 98.69 95 LEU A O 1
ATOM 756 N N . ALA A 1 96 ? -4.905 -2.876 -1.358 1.00 98.31 96 ALA A N 1
ATOM 757 C CA . ALA A 1 96 ? -4.584 -3.963 -2.275 1.00 98.31 96 ALA A CA 1
ATOM 758 C C . ALA A 1 96 ? -3.665 -5.010 -1.650 1.00 98.31 96 ALA A C 1
ATOM 760 O O . ALA A 1 96 ? -2.818 -4.687 -0.813 1.00 98.31 96 ALA A O 1
ATOM 761 N N . LEU A 1 97 ? -3.803 -6.253 -2.117 1.00 97.94 97 LEU A N 1
ATOM 762 C CA . LEU A 1 97 ? -2.753 -7.258 -2.007 1.00 97.94 97 LEU A CA 1
ATOM 763 C C . LEU A 1 97 ? -1.806 -7.077 -3.194 1.00 97.94 97 LEU A C 1
ATOM 765 O O . LEU A 1 97 ? -2.211 -7.170 -4.356 1.00 97.94 97 LEU A O 1
ATOM 769 N N . VAL A 1 98 ? -0.543 -6.808 -2.888 1.00 96.25 98 VAL A N 1
ATOM 770 C CA . VAL A 1 98 ? 0.510 -6.583 -3.883 1.00 96.25 98 VAL A CA 1
ATOM 771 C C . VAL A 1 98 ? 1.699 -7.491 -3.604 1.00 96.25 98 VAL A C 1
ATOM 773 O O . VAL A 1 98 ? 1.792 -8.115 -2.541 1.00 96.25 98 VAL A O 1
ATOM 776 N N . HIS A 1 99 ? 2.650 -7.520 -4.531 1.00 94.00 99 HIS A N 1
ATOM 777 C CA . HIS A 1 99 ? 3.964 -8.099 -4.283 1.00 94.00 99 HIS A CA 1
ATOM 778 C C . HIS A 1 99 ? 5.101 -7.106 -4.530 1.00 94.00 99 HIS A C 1
ATOM 780 O O . HIS A 1 99 ? 4.939 -6.076 -5.177 1.00 94.00 99 HIS A O 1
ATOM 786 N N . GLY A 1 100 ? 6.267 -7.408 -3.961 1.00 89.75 100 GLY A N 1
ATOM 787 C CA . GLY A 1 100 ? 7.435 -6.541 -4.012 1.00 89.75 100 GLY A CA 1
ATOM 788 C C . GLY A 1 100 ? 7.915 -6.311 -5.441 1.00 89.75 100 GLY A C 1
ATOM 789 O O . GLY A 1 100 ? 8.063 -7.260 -6.214 1.00 89.75 100 GLY A O 1
ATOM 790 N N . THR A 1 101 ? 8.175 -5.046 -5.761 1.00 88.81 101 THR A N 1
ATOM 791 C CA . THR A 1 101 ? 8.561 -4.594 -7.103 1.00 88.81 101 THR A CA 1
ATOM 792 C C . THR A 1 101 ? 10.068 -4.534 -7.303 1.00 88.81 101 THR A C 1
ATOM 794 O O . THR A 1 101 ? 10.555 -4.845 -8.383 1.00 88.81 101 THR A O 1
ATOM 797 N N . VAL A 1 102 ? 10.816 -4.190 -6.250 1.00 88.56 102 VAL A N 1
ATOM 798 C CA . VAL A 1 102 ? 12.268 -3.954 -6.319 1.00 88.56 102 VAL A CA 1
ATOM 799 C C . VAL A 1 102 ? 13.015 -5.199 -6.793 1.00 88.56 102 VAL A C 1
ATOM 801 O O . VAL A 1 102 ? 13.725 -5.131 -7.784 1.00 88.56 102 VAL A O 1
ATOM 804 N N . ALA A 1 103 ? 12.782 -6.358 -6.167 1.00 87.06 103 ALA A N 1
ATOM 805 C CA . ALA A 1 103 ? 13.466 -7.594 -6.559 1.00 87.06 103 ALA A CA 1
ATOM 806 C C . ALA A 1 103 ? 13.145 -8.046 -7.999 1.00 87.06 103 ALA A C 1
ATOM 808 O O . ALA A 1 103 ? 13.971 -8.690 -8.640 1.00 87.06 103 ALA A O 1
ATOM 809 N N . VAL A 1 104 ? 11.948 -7.726 -8.507 1.00 90.00 104 VAL A N 1
ATOM 810 C CA . VAL A 1 104 ? 11.574 -8.015 -9.900 1.00 90.00 104 VAL A CA 1
ATOM 811 C C . VAL A 1 104 ? 12.288 -7.050 -10.836 1.00 90.00 104 VAL A C 1
ATOM 813 O O . VAL A 1 104 ? 12.886 -7.485 -11.814 1.00 90.00 104 VAL A O 1
ATOM 816 N N . ARG A 1 105 ? 12.303 -5.758 -10.499 1.00 89.44 105 ARG A N 1
ATOM 817 C CA . ARG A 1 105 ? 13.006 -4.738 -11.277 1.00 89.44 105 ARG A CA 1
ATOM 818 C C . ARG A 1 105 ? 14.490 -5.032 -11.421 1.00 89.44 105 ARG A C 1
ATOM 820 O O . ARG A 1 105 ? 15.005 -5.003 -12.536 1.00 89.44 105 ARG A O 1
ATOM 827 N N . ASP A 1 106 ? 15.140 -5.362 -10.312 1.00 88.56 106 ASP A N 1
ATOM 828 C CA . ASP A 1 106 ? 16.571 -5.656 -10.276 1.00 88.56 106 ASP A CA 1
ATOM 829 C C . ASP A 1 106 ? 16.936 -6.858 -11.167 1.00 88.56 106 ASP A C 1
ATOM 831 O O . ASP A 1 106 ? 18.054 -6.930 -11.669 1.00 88.56 106 ASP A O 1
ATOM 835 N N . ARG A 1 107 ? 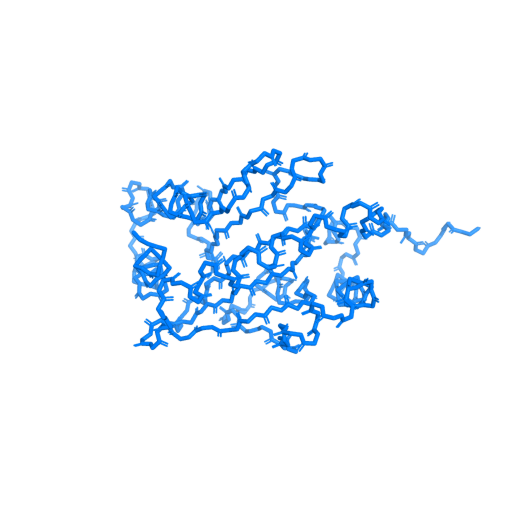16.000 -7.795 -11.391 1.00 88.06 107 ARG A N 1
ATOM 836 C CA . ARG A 1 107 ? 16.242 -9.022 -12.165 1.00 88.06 107 ARG A CA 1
ATOM 837 C C . ARG A 1 107 ? 15.780 -8.960 -13.621 1.00 88.06 107 ARG A C 1
ATOM 839 O O . ARG A 1 107 ? 16.384 -9.622 -14.457 1.00 88.06 107 ARG A O 1
ATOM 846 N N . PHE A 1 108 ? 14.711 -8.227 -13.924 1.00 89.25 108 PHE A N 1
ATOM 847 C CA . PHE A 1 108 ? 14.053 -8.281 -15.236 1.00 89.25 108 PHE A CA 1
ATOM 848 C C . PHE A 1 108 ? 14.236 -7.017 -16.084 1.00 89.25 108 PHE A C 1
ATOM 850 O O . PHE A 1 108 ? 13.899 -7.054 -17.265 1.00 89.25 108 PHE A O 1
ATOM 857 N N . GLY A 1 109 ? 14.761 -5.914 -15.533 1.00 89.94 109 GLY A N 1
ATOM 858 C CA . GLY A 1 109 ? 15.048 -4.700 -16.308 1.00 89.94 109 GLY A CA 1
ATOM 859 C C . GLY A 1 109 ? 13.822 -4.208 -17.086 1.00 89.94 109 GLY A C 1
ATOM 860 O O . GLY A 1 109 ? 12.794 -3.878 -16.492 1.00 89.94 109 GLY A O 1
ATOM 861 N N . ASP A 1 110 ? 13.889 -4.202 -18.413 1.00 88.38 110 ASP A N 1
ATOM 862 C CA . ASP A 1 110 ? 12.777 -3.765 -19.267 1.00 88.38 110 ASP A CA 1
ATOM 863 C C . ASP A 1 110 ? 11.545 -4.688 -19.182 1.00 88.38 110 ASP A C 1
ATOM 865 O O . ASP A 1 110 ? 10.411 -4.212 -19.238 1.00 88.38 110 ASP A O 1
ATOM 869 N N . GLY A 1 111 ? 11.742 -5.985 -18.915 1.00 91.94 111 GLY A N 1
ATOM 870 C CA . GLY A 1 111 ? 10.671 -6.975 -18.731 1.00 91.94 111 GLY A CA 1
ATOM 871 C C . GLY A 1 111 ? 9.962 -6.907 -17.372 1.00 91.94 111 GLY A C 1
ATOM 872 O O . GLY A 1 111 ? 9.095 -7.731 -17.082 1.00 91.94 111 GLY A O 1
ATOM 873 N N . THR A 1 112 ? 10.314 -5.935 -16.520 1.00 93.19 112 THR A N 1
ATOM 874 C CA . THR A 1 112 ? 9.796 -5.817 -15.146 1.00 93.19 112 THR A CA 1
ATOM 875 C C . THR A 1 112 ? 8.277 -5.861 -15.093 1.00 93.19 112 THR A C 1
ATOM 877 O O . THR A 1 112 ? 7.713 -6.647 -14.340 1.00 93.19 112 THR A O 1
ATOM 880 N N . ARG A 1 113 ? 7.589 -5.028 -15.880 1.00 93.56 113 ARG A N 1
ATOM 881 C CA . ARG A 1 113 ? 6.131 -4.877 -15.747 1.00 93.56 113 ARG A CA 1
ATOM 882 C C . ARG A 1 113 ? 5.375 -6.125 -16.179 1.00 93.56 113 ARG A C 1
ATOM 884 O O . ARG A 1 113 ? 4.351 -6.436 -15.579 1.00 93.56 113 ARG A O 1
ATOM 891 N N . ASP A 1 114 ? 5.881 -6.847 -17.168 1.00 95.00 114 ASP A N 1
ATOM 892 C CA . ASP A 1 114 ? 5.244 -8.076 -17.632 1.00 95.00 114 ASP A CA 1
ATOM 893 C C . ASP A 1 114 ? 5.397 -9.187 -16.595 1.00 95.00 114 ASP A C 1
ATOM 895 O O . ASP A 1 114 ? 4.410 -9.842 -16.254 1.00 95.00 114 ASP A O 1
ATOM 899 N N . GLU A 1 115 ? 6.577 -9.314 -15.979 1.00 95.25 115 GLU A N 1
ATOM 900 C CA . GLU A 1 115 ? 6.763 -10.245 -14.863 1.00 95.25 115 GLU A CA 1
ATOM 901 C C . GLU A 1 115 ? 5.928 -9.844 -13.639 1.00 95.25 115 GLU A C 1
ATOM 903 O O . GLU A 1 115 ? 5.336 -10.709 -12.990 1.00 95.25 115 GLU A O 1
ATOM 908 N N . LEU A 1 116 ? 5.809 -8.546 -13.332 1.00 95.06 116 LEU A N 1
ATOM 909 C CA . LEU A 1 116 ? 4.934 -8.075 -12.255 1.00 95.06 116 LEU A CA 1
ATOM 910 C C . LEU A 1 116 ? 3.477 -8.489 -12.505 1.00 95.06 116 LEU A C 1
ATOM 912 O O . LEU A 1 116 ? 2.865 -9.129 -11.650 1.00 95.06 116 LEU A O 1
ATOM 916 N N . ARG A 1 117 ? 2.945 -8.232 -13.705 1.00 95.81 117 ARG A N 1
ATOM 917 C CA . ARG A 1 117 ? 1.570 -8.620 -14.062 1.00 95.81 117 ARG A CA 1
ATOM 918 C C . ARG A 1 117 ? 1.368 -10.131 -14.037 1.00 95.81 117 ARG A C 1
ATOM 920 O O . ARG A 1 117 ? 0.329 -10.595 -13.560 1.00 95.81 117 ARG A O 1
ATOM 927 N N . ARG A 1 118 ? 2.350 -10.904 -14.516 1.00 95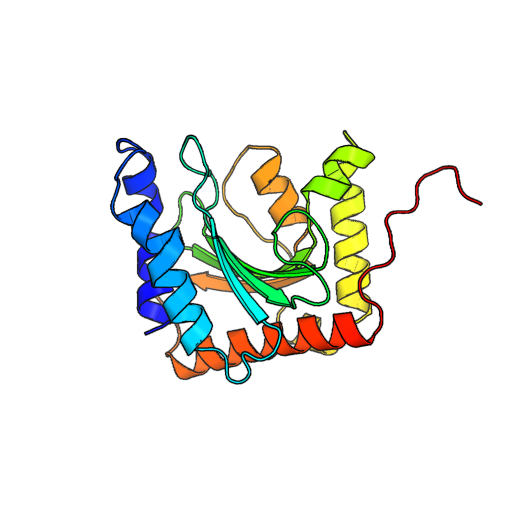.75 118 ARG A N 1
ATOM 928 C CA . ARG A 1 118 ? 2.311 -12.372 -14.485 1.00 95.75 118 ARG A CA 1
ATOM 929 C C . ARG A 1 118 ? 2.211 -12.882 -13.049 1.00 95.75 118 ARG A C 1
ATOM 931 O O . ARG A 1 118 ? 1.335 -13.690 -12.744 1.00 95.75 118 ARG A O 1
ATOM 938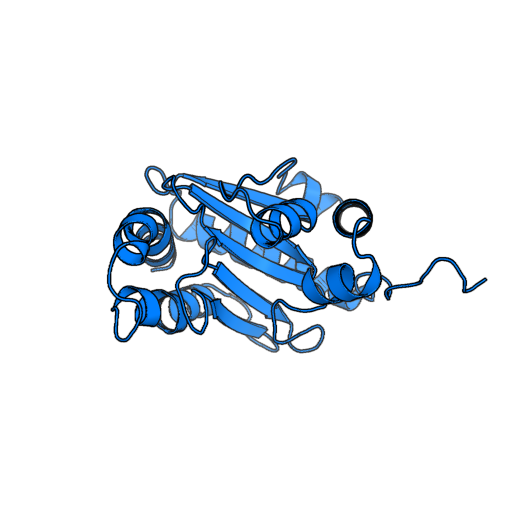 N N . ARG A 1 119 ? 3.055 -12.376 -12.145 1.00 95.12 119 ARG A N 1
ATOM 939 C CA . ARG A 1 119 ? 3.060 -12.753 -10.720 1.00 95.12 119 ARG A CA 1
ATOM 940 C C . ARG A 1 119 ? 1.788 -12.312 -9.999 1.00 95.12 119 ARG A C 1
ATOM 942 O O . ARG A 1 119 ? 1.227 -13.098 -9.240 1.00 95.12 119 ARG A O 1
ATOM 949 N N . ALA A 1 120 ? 1.285 -11.114 -10.284 1.00 96.06 120 ALA A N 1
ATOM 950 C CA . ALA A 1 120 ? -0.028 -10.670 -9.830 1.00 96.06 120 ALA A CA 1
ATOM 951 C C . ALA A 1 120 ? -1.148 -11.627 -10.296 1.00 96.06 120 ALA A C 1
ATOM 953 O O . ALA A 1 120 ? -2.060 -11.938 -9.530 1.00 96.06 120 ALA A O 1
ATOM 954 N N . GLY A 1 121 ? -1.042 -12.165 -11.517 1.00 96.19 121 GLY A N 1
ATOM 955 C CA . GLY A 1 121 ? -1.918 -13.213 -12.046 1.00 96.19 121 GLY A CA 1
ATOM 956 C C . GLY A 1 121 ? -1.862 -14.522 -11.255 1.00 96.19 121 GLY A C 1
ATOM 957 O O . GLY A 1 121 ? -2.911 -15.080 -10.943 1.00 96.19 121 GLY A O 1
ATOM 958 N N . LEU A 1 122 ? -0.667 -14.972 -10.856 1.00 95.88 122 LEU A N 1
ATOM 959 C CA . LEU A 1 122 ? -0.509 -16.158 -10.001 1.00 95.88 122 LEU A CA 1
ATOM 960 C C . LEU A 1 122 ? -1.188 -15.973 -8.638 1.00 95.88 122 LEU A C 1
ATOM 962 O O . LEU A 1 122 ? -1.864 -16.879 -8.161 1.00 95.88 122 LEU A O 1
ATOM 966 N N . ILE A 1 123 ? -1.057 -14.789 -8.033 1.00 96.88 123 ILE A N 1
ATOM 967 C CA . ILE A 1 123 ? -1.728 -14.469 -6.764 1.00 96.88 123 ILE A CA 1
ATOM 968 C C . ILE A 1 123 ? -3.252 -14.509 -6.930 1.00 96.88 123 ILE A C 1
ATOM 970 O O . ILE A 1 123 ? -3.942 -15.094 -6.097 1.00 96.88 123 ILE A O 1
ATOM 974 N N . ARG A 1 124 ? -3.786 -13.915 -8.008 1.00 97.06 124 ARG A N 1
ATOM 975 C CA . ARG A 1 124 ? -5.226 -13.965 -8.315 1.00 97.06 124 ARG A CA 1
ATOM 976 C C . ARG A 1 124 ? -5.726 -15.400 -8.479 1.00 97.06 124 ARG A C 1
ATOM 978 O O . ARG A 1 124 ? -6.792 -15.723 -7.967 1.00 97.06 124 ARG A O 1
ATOM 985 N N . ALA A 1 125 ? -4.959 -16.246 -9.165 1.00 96.38 125 ALA A N 1
ATOM 986 C CA . ALA A 1 125 ? -5.299 -17.651 -9.371 1.00 96.38 125 ALA A CA 1
ATOM 987 C C . ALA A 1 125 ? -5.256 -18.469 -8.069 1.00 96.38 125 ALA A C 1
ATOM 989 O O . ALA A 1 125 ? -6.092 -19.346 -7.879 1.00 96.38 125 ALA A O 1
ATOM 990 N N . ALA A 1 126 ? -4.322 -18.163 -7.163 1.00 96.88 126 ALA A N 1
ATOM 991 C CA . ALA A 1 126 ? -4.218 -18.825 -5.862 1.00 96.88 126 ALA A CA 1
ATOM 992 C C . ALA A 1 126 ? -5.338 -18.424 -4.885 1.00 96.88 126 ALA A C 1
ATOM 994 O O . ALA A 1 126 ? -5.701 -19.212 -4.018 1.00 96.88 126 ALA A O 1
ATOM 995 N N . LEU A 1 127 ? -5.892 -17.214 -5.017 1.00 97.44 127 LEU A N 1
ATOM 996 C CA . LEU A 1 127 ? -6.924 -16.671 -4.127 1.00 97.44 127 LEU A CA 1
ATOM 997 C C . LEU A 1 127 ? -8.160 -16.186 -4.909 1.00 97.44 127 LEU A C 1
ATOM 999 O O . LEU A 1 127 ? -8.506 -14.998 -4.850 1.00 97.44 127 LEU A O 1
ATOM 1003 N N . PRO A 1 128 ? -8.854 -17.070 -5.643 1.00 97.06 128 PRO A N 1
ATOM 1004 C CA . PRO A 1 128 ? -9.894 -16.654 -6.578 1.00 97.06 128 PRO A CA 1
ATOM 1005 C C . PRO A 1 128 ? -11.087 -15.994 -5.870 1.00 97.06 128 PRO A C 1
ATOM 1007 O O . PRO A 1 128 ? -11.659 -15.038 -6.391 1.00 97.06 128 PRO A O 1
ATOM 1010 N N . ASP A 1 129 ? -11.445 -16.445 -4.667 1.00 97.50 129 ASP A N 1
ATOM 1011 C CA . ASP A 1 129 ? -12.574 -15.898 -3.903 1.00 97.50 129 ASP A CA 1
ATOM 1012 C C . ASP A 1 129 ? -12.279 -14.485 -3.389 1.00 97.50 129 ASP A C 1
ATOM 1014 O O . ASP A 1 129 ? -13.109 -13.580 -3.515 1.00 97.50 129 ASP A O 1
ATOM 1018 N N . ALA A 1 130 ? -11.064 -14.266 -2.876 1.00 97.38 130 ALA A N 1
ATOM 1019 C CA . ALA A 1 130 ? -10.615 -12.945 -2.453 1.00 97.38 130 ALA A CA 1
ATOM 1020 C C . ALA A 1 130 ? -10.518 -11.988 -3.651 1.00 97.38 130 ALA A C 1
ATOM 1022 O O . ALA A 1 130 ? -10.985 -10.853 -3.562 1.00 97.38 130 ALA A O 1
ATOM 1023 N N . ALA A 1 131 ? -9.999 -12.460 -4.790 1.00 97.12 131 ALA A N 1
ATOM 1024 C CA . ALA A 1 131 ? -9.924 -11.675 -6.019 1.00 97.12 131 ALA A CA 1
ATOM 1025 C C . ALA A 1 131 ? -11.315 -11.278 -6.549 1.00 97.12 131 ALA A C 1
ATOM 1027 O O . ALA A 1 131 ? -11.490 -10.147 -7.001 1.00 97.12 131 ALA A O 1
ATOM 1028 N N . ARG A 1 132 ? -12.325 -12.158 -6.443 1.00 97.31 132 ARG A N 1
ATOM 1029 C CA . ARG A 1 132 ? -13.719 -11.829 -6.801 1.00 97.31 132 ARG A CA 1
ATOM 1030 C C . ARG A 1 132 ? -14.362 -10.833 -5.836 1.00 97.31 132 ARG A C 1
ATOM 1032 O O . ARG A 1 132 ? -15.135 -9.987 -6.271 1.00 97.31 132 ARG A O 1
ATOM 1039 N N . ARG A 1 133 ? -14.051 -10.912 -4.538 1.00 97.31 133 ARG A N 1
ATOM 1040 C CA . ARG A 1 133 ? -14.569 -9.982 -3.515 1.00 97.31 133 ARG A CA 1
ATOM 1041 C C . ARG A 1 133 ? -13.938 -8.586 -3.598 1.00 97.31 133 ARG A C 1
ATOM 1043 O O . ARG A 1 133 ? -14.580 -7.592 -3.245 1.00 97.31 133 ARG A O 1
ATOM 1050 N N . PHE A 1 134 ? -12.690 -8.515 -4.048 1.00 97.38 134 PHE A N 1
ATOM 1051 C CA . PHE A 1 134 ? -11.898 -7.292 -4.155 1.00 97.38 134 PHE A CA 1
ATOM 1052 C C . PHE A 1 134 ? -11.410 -7.084 -5.596 1.00 97.38 134 PHE A C 1
ATOM 1054 O O . PHE A 1 134 ? -10.206 -7.147 -5.856 1.00 97.38 134 PHE A O 1
ATOM 1061 N N . PRO A 1 135 ? -12.317 -6.853 -6.560 1.00 95.19 135 PRO A N 1
ATOM 1062 C CA . PRO A 1 135 ? -11.915 -6.637 -7.936 1.00 95.19 135 PRO A CA 1
ATOM 1063 C C . PRO A 1 135 ? -11.241 -5.267 -8.068 1.00 95.19 135 PRO A C 1
ATOM 1065 O O . PRO A 1 135 ? -11.860 -4.221 -7.870 1.00 95.19 135 PRO A O 1
ATOM 1068 N N . LEU A 1 136 ? -9.964 -5.280 -8.442 1.00 93.38 136 LEU A N 1
ATOM 1069 C CA . LEU A 1 136 ? -9.212 -4.088 -8.824 1.00 93.38 136 LEU A CA 1
ATOM 1070 C C . LEU A 1 136 ? -8.455 -4.406 -10.117 1.00 93.38 136 LEU A C 1
ATOM 1072 O O . LEU A 1 136 ? -7.306 -4.840 -10.045 1.00 93.38 136 LEU A O 1
ATOM 1076 N N . PRO A 1 137 ? -9.117 -4.287 -11.283 1.00 75.25 137 PRO A N 1
ATOM 1077 C CA . PRO A 1 137 ? -8.517 -4.664 -12.561 1.00 75.25 137 PRO A CA 1
ATOM 1078 C C . PRO A 1 137 ? -7.315 -3.778 -12.899 1.00 75.25 137 PRO A C 1
ATOM 1080 O O . PRO A 1 137 ? -6.319 -4.276 -13.414 1.00 75.25 137 PRO A O 1
ATOM 1083 N N . GLU A 1 138 ? -7.385 -2.494 -12.540 1.00 81.75 138 GLU A N 1
ATOM 1084 C CA . GLU A 1 138 ? -6.301 -1.532 -12.703 1.00 81.75 138 GLU A CA 1
ATOM 1085 C C . GLU A 1 138 ? -6.240 -0.591 -11.498 1.00 81.75 138 GLU A C 1
ATOM 1087 O O . GLU A 1 138 ? -7.261 -0.100 -11.007 1.00 81.75 138 GLU A O 1
ATOM 1092 N N . ALA A 1 139 ? -5.025 -0.321 -11.028 1.00 87.12 139 ALA A N 1
ATOM 1093 C CA . ALA A 1 139 ? -4.746 0.783 -10.124 1.00 87.12 139 ALA A CA 1
ATOM 1094 C C . ALA A 1 139 ? -4.084 1.900 -10.932 1.00 87.12 139 ALA A C 1
ATOM 1096 O O . ALA A 1 139 ? -3.172 1.637 -11.703 1.00 87.12 139 ALA A O 1
ATOM 1097 N N . SER A 1 140 ? -4.521 3.141 -10.728 1.00 91.19 140 SER A N 1
ATOM 1098 C CA . SER A 1 140 ? -3.848 4.335 -11.249 1.00 91.19 140 SER A CA 1
ATOM 1099 C C . SER A 1 140 ? -3.386 5.173 -10.069 1.00 91.19 140 SER A C 1
ATOM 1101 O O . SER A 1 140 ? -4.207 5.706 -9.324 1.00 91.19 140 SER A O 1
ATOM 1103 N N . LEU A 1 141 ? -2.083 5.300 -9.879 1.00 89.56 141 LEU A N 1
ATOM 1104 C CA . LEU A 1 141 ? -1.449 6.076 -8.815 1.00 89.56 141 LEU A CA 1
ATOM 1105 C C . LEU A 1 141 ? -1.093 7.497 -9.280 1.00 89.56 141 LEU A C 1
ATOM 1107 O O . LEU A 1 141 ? -0.674 8.332 -8.471 1.00 89.56 141 LEU A O 1
ATOM 1111 N N . GLY A 1 142 ? -1.282 7.773 -10.575 1.00 79.69 142 GLY A N 1
ATOM 1112 C CA . GLY A 1 142 ? -1.117 9.081 -11.205 1.00 79.69 142 GLY A CA 1
ATOM 1113 C C . GLY A 1 142 ? 0.331 9.502 -11.427 1.00 79.69 142 GLY A C 1
ATOM 1114 O O . GLY A 1 142 ? 0.573 10.635 -11.825 1.00 79.69 142 GLY A O 1
ATOM 1115 N N . GLY A 1 143 ? 1.305 8.638 -11.144 1.00 73.06 143 GLY A N 1
ATOM 1116 C CA . GLY A 1 143 ? 2.719 8.937 -11.343 1.00 73.06 143 GLY A CA 1
ATOM 1117 C C . GLY A 1 143 ? 3.221 8.459 -12.704 1.00 73.06 143 GLY A C 1
ATOM 1118 O O . GLY A 1 143 ? 3.088 7.291 -13.029 1.00 73.06 143 GLY A O 1
ATOM 1119 N N . ILE A 1 144 ? 3.899 9.332 -13.451 1.00 67.19 144 ILE A N 1
ATOM 1120 C CA . ILE A 1 144 ? 4.510 9.020 -14.761 1.00 67.19 144 ILE A CA 1
ATOM 1121 C C . ILE A 1 144 ? 5.897 8.347 -14.662 1.00 67.19 144 ILE A C 1
ATOM 1123 O O . ILE A 1 144 ? 6.647 8.293 -15.630 1.00 67.19 144 ILE A O 1
ATOM 1127 N N . GLY A 1 145 ? 6.274 7.861 -13.475 1.00 76.00 145 GLY A N 1
ATOM 1128 C CA . GLY A 1 145 ? 7.592 7.281 -13.202 1.00 76.00 145 GLY A CA 1
ATOM 1129 C C . GLY A 1 145 ? 7.584 5.755 -13.148 1.00 76.00 145 GLY A C 1
ATOM 1130 O O . GLY A 1 145 ? 6.547 5.132 -12.935 1.00 76.00 145 GLY A O 1
ATOM 1131 N N . ALA A 1 146 ? 8.770 5.152 -13.252 1.00 80.12 146 ALA A N 1
ATOM 1132 C CA . ALA A 1 146 ? 8.950 3.702 -13.202 1.00 80.12 146 ALA A CA 1
ATOM 1133 C C . ALA A 1 146 ? 8.318 3.051 -11.953 1.00 80.12 146 ALA A C 1
ATOM 1135 O O . ALA A 1 146 ? 7.555 2.103 -12.083 1.00 80.12 146 ALA A O 1
ATOM 1136 N N . LEU A 1 147 ? 8.573 3.597 -10.757 1.00 84.12 147 LEU A N 1
ATOM 1137 C CA . LEU A 1 147 ? 8.086 3.021 -9.496 1.00 84.12 147 LEU A CA 1
ATOM 1138 C C . LEU A 1 147 ? 6.553 3.049 -9.331 1.00 84.12 147 LEU A C 1
ATOM 1140 O O . LEU A 1 147 ? 6.006 2.016 -8.954 1.00 84.12 147 LEU A O 1
ATOM 1144 N N . PRO A 1 148 ? 5.841 4.169 -9.583 1.00 87.38 148 PRO A N 1
ATOM 1145 C CA . PRO A 1 148 ? 4.379 4.162 -9.620 1.00 87.38 148 PRO A CA 1
ATOM 1146 C C . PRO A 1 148 ? 3.814 3.086 -10.554 1.00 87.38 148 PRO A C 1
ATOM 1148 O O . PRO A 1 148 ? 3.023 2.267 -10.104 1.00 87.38 148 PRO A O 1
ATOM 1151 N N . LEU A 1 149 ? 4.293 3.024 -11.801 1.00 89.62 149 LEU A N 1
ATOM 1152 C CA . LEU A 1 149 ? 3.819 2.051 -12.791 1.00 89.62 149 LEU A CA 1
ATOM 1153 C C . LEU A 1 149 ? 4.126 0.599 -12.386 1.00 89.62 149 LEU A C 1
ATOM 1155 O O . LEU A 1 149 ? 3.346 -0.307 -12.669 1.00 89.62 149 LEU A O 1
ATOM 1159 N N . ASP A 1 150 ? 5.244 0.359 -11.700 1.00 92.75 150 ASP A N 1
ATOM 1160 C CA . ASP A 1 150 ? 5.539 -0.963 -11.147 1.00 92.75 150 ASP A CA 1
ATOM 1161 C C . ASP A 1 150 ? 4.589 -1.332 -10.010 1.00 92.75 150 ASP A C 1
ATOM 1163 O O . ASP A 1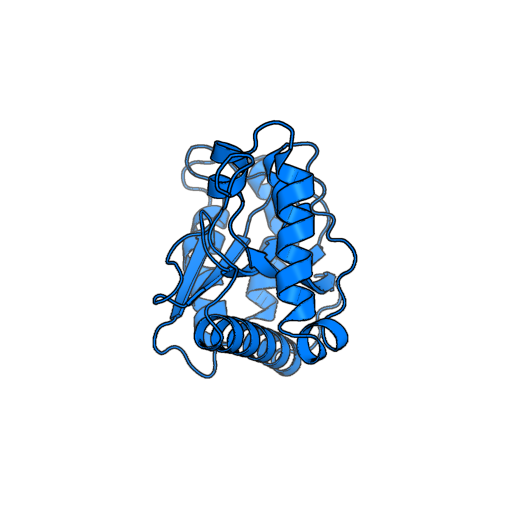 150 ? 4.151 -2.475 -9.926 1.00 92.75 150 ASP A O 1
ATOM 1167 N N . TYR A 1 151 ? 4.262 -0.390 -9.120 1.00 92.31 151 TYR A N 1
ATOM 1168 C CA . TYR A 1 151 ? 3.284 -0.663 -8.070 1.00 92.31 151 TYR A CA 1
ATOM 1169 C C . TYR A 1 151 ? 1.929 -1.021 -8.665 1.00 92.31 151 TYR A C 1
ATOM 1171 O O . TYR A 1 151 ? 1.326 -1.981 -8.202 1.00 92.31 151 TYR A O 1
ATOM 1179 N N . GLU A 1 152 ? 1.488 -0.305 -9.700 1.00 94.38 152 GLU A N 1
ATOM 1180 C CA . GLU A 1 152 ? 0.255 -0.615 -10.429 1.00 94.38 152 GLU A CA 1
ATOM 1181 C C . GLU A 1 152 ? 0.303 -2.025 -11.033 1.00 94.38 152 GLU A C 1
ATOM 1183 O O . GLU A 1 152 ? -0.611 -2.819 -10.816 1.00 94.38 152 GLU A O 1
ATOM 1188 N N . ALA A 1 153 ? 1.402 -2.382 -11.708 1.00 95.06 153 ALA A N 1
ATOM 1189 C CA . ALA A 1 153 ? 1.587 -3.705 -12.307 1.00 95.06 153 ALA A CA 1
ATOM 1190 C C . ALA A 1 153 ? 1.668 -4.850 -11.277 1.00 95.06 153 ALA A C 1
ATOM 1192 O O . ALA A 1 153 ? 1.344 -5.991 -11.607 1.00 95.06 153 ALA A O 1
ATOM 1193 N N . ALA A 1 154 ? 2.096 -4.563 -10.045 1.00 95.44 154 ALA A N 1
ATOM 1194 C CA . ALA A 1 154 ? 2.233 -5.541 -8.965 1.00 95.44 154 ALA A CA 1
ATOM 1195 C C . ALA A 1 154 ? 0.945 -5.777 -8.158 1.00 95.44 154 ALA A C 1
ATOM 1197 O O . ALA A 1 154 ? 0.933 -6.617 -7.249 1.00 95.44 154 ALA A O 1
ATOM 1198 N N . VAL A 1 155 ? -0.128 -5.031 -8.442 1.00 97.25 155 VAL A N 1
ATOM 1199 C CA . VAL A 1 155 ? -1.432 -5.227 -7.802 1.00 97.25 155 VAL A CA 1
ATOM 1200 C C . VAL A 1 155 ? -2.050 -6.533 -8.288 1.00 97.25 155 VAL A C 1
ATOM 1202 O O . VAL A 1 155 ? -2.361 -6.705 -9.467 1.00 97.25 155 VAL A O 1
ATOM 1205 N N . ALA A 1 156 ? -2.271 -7.459 -7.354 1.00 97.06 156 ALA A N 1
ATOM 1206 C CA . ALA A 1 156 ? -3.014 -8.677 -7.637 1.00 97.06 156 ALA A CA 1
ATOM 1207 C C . ALA A 1 156 ? -4.516 -8.391 -7.670 1.00 97.06 156 ALA A C 1
ATOM 1209 O O . ALA A 1 156 ? -5.172 -8.659 -8.673 1.00 97.06 156 ALA A O 1
ATOM 1210 N N . PHE A 1 157 ? -5.045 -7.844 -6.579 1.00 98.19 157 PHE A N 1
ATOM 1211 C CA . PHE A 1 157 ? -6.448 -7.479 -6.415 1.00 98.19 157 PHE A CA 1
ATOM 1212 C C . PHE A 1 157 ? -6.597 -6.534 -5.210 1.00 98.19 157 PHE A C 1
ATOM 1214 O O . PHE A 1 157 ? -5.662 -6.367 -4.419 1.00 98.19 157 PHE A O 1
ATOM 1221 N N . GLY A 1 158 ? -7.752 -5.886 -5.065 1.00 98.12 158 GLY A N 1
ATOM 1222 C CA . GLY A 1 158 ? -7.949 -4.851 -4.055 1.00 98.12 158 GLY A CA 1
ATOM 1223 C C . GLY A 1 158 ? -9.248 -4.064 -4.208 1.00 98.12 158 GLY A C 1
ATOM 1224 O O . GLY A 1 158 ? -10.214 -4.507 -4.818 1.00 98.12 158 GLY A O 1
ATOM 1225 N N . ARG A 1 159 ? -9.275 -2.862 -3.643 1.00 98.06 159 ARG A N 1
ATOM 1226 C CA . ARG A 1 159 ? -10.411 -1.943 -3.711 1.00 98.06 159 ARG A CA 1
ATOM 1227 C C . ARG A 1 159 ? -9.920 -0.507 -3.784 1.00 98.06 159 ARG A C 1
ATOM 1229 O O . ARG A 1 159 ? -8.982 -0.135 -3.079 1.00 98.06 159 ARG A O 1
ATOM 1236 N N . ALA A 1 160 ? -10.564 0.292 -4.627 1.00 97.81 160 ALA A N 1
ATOM 1237 C CA . ALA A 1 160 ? -10.351 1.731 -4.702 1.00 97.81 160 ALA A CA 1
ATOM 1238 C C . ALA A 1 160 ? -11.318 2.469 -3.764 1.00 97.81 160 ALA A C 1
ATOM 1240 O O . ALA A 1 160 ? -12.474 2.072 -3.624 1.00 97.81 160 ALA A O 1
ATOM 1241 N N . TYR A 1 161 ? -10.855 3.566 -3.169 1.00 97.88 161 TYR A N 1
ATOM 1242 C CA . TYR A 1 161 ? -11.658 4.460 -2.340 1.00 97.88 161 TYR A CA 1
ATOM 1243 C C . TYR A 1 161 ? -11.477 5.911 -2.774 1.00 97.88 161 TYR A C 1
ATOM 1245 O O . TYR A 1 161 ? -10.356 6.360 -3.034 1.00 97.88 161 TYR A O 1
ATOM 1253 N N . ASP A 1 162 ? -12.579 6.659 -2.772 1.00 97.38 162 ASP A N 1
ATOM 1254 C CA . ASP A 1 162 ? -12.576 8.118 -2.828 1.00 97.38 162 ASP A CA 1
ATOM 1255 C C . ASP A 1 162 ? -12.581 8.671 -1.398 1.00 97.38 162 ASP A C 1
ATOM 1257 O O . ASP A 1 162 ? -13.493 8.410 -0.611 1.00 97.38 162 ASP A O 1
ATOM 1261 N N . ALA A 1 163 ? -11.568 9.459 -1.045 1.00 97.06 163 ALA A N 1
ATOM 1262 C CA . ALA A 1 163 ? -11.422 10.016 0.293 1.00 97.06 163 ALA A CA 1
ATOM 1263 C C . ALA A 1 163 ? -12.549 10.992 0.676 1.00 97.06 163 ALA A C 1
ATOM 1265 O O . ALA A 1 163 ? -12.754 11.237 1.871 1.00 97.06 163 ALA A O 1
ATOM 1266 N N . ARG A 1 164 ? -13.285 11.524 -0.311 1.00 95.75 164 ARG A N 1
ATOM 1267 C CA . ARG A 1 164 ? -14.448 12.407 -0.123 1.00 95.75 164 ARG A CA 1
ATOM 1268 C C . ARG A 1 164 ? -15.706 11.646 0.301 1.00 95.75 164 ARG A C 1
ATOM 1270 O O . ARG A 1 164 ? -16.576 12.240 0.925 1.00 95.75 164 ARG A O 1
ATOM 1277 N N . GLY A 1 165 ? -15.776 10.346 0.018 1.00 96.62 165 GLY A N 1
ATOM 1278 C CA . GLY A 1 165 ? -16.936 9.489 0.276 1.00 96.62 165 GLY A CA 1
ATOM 1279 C C . GLY A 1 165 ? -16.523 8.136 0.844 1.00 96.62 165 GLY A C 1
ATOM 1280 O O . GLY A 1 165 ? -16.811 7.101 0.252 1.00 96.62 165 GLY A O 1
ATOM 1281 N N . LEU A 1 166 ? -15.802 8.143 1.970 1.00 97.62 166 LEU A N 1
ATOM 1282 C CA . LEU A 1 166 ? -15.400 6.897 2.624 1.00 97.62 166 LEU A CA 1
ATOM 1283 C C . LEU A 1 166 ? -16.606 6.183 3.244 1.00 97.62 166 LEU A C 1
ATOM 1285 O O . LEU A 1 166 ? -17.456 6.863 3.827 1.00 97.62 166 LEU A O 1
ATOM 1289 N N . PRO A 1 167 ? -16.646 4.839 3.188 1.00 97.69 167 PRO A N 1
ATOM 1290 C CA . PRO A 1 167 ? -17.586 4.077 3.992 1.00 97.69 167 PRO A CA 1
ATOM 1291 C C . PRO A 1 167 ? -17.254 4.237 5.484 1.00 97.69 167 PRO A C 1
ATOM 1293 O O . PRO A 1 167 ? -16.241 4.842 5.859 1.00 97.69 167 PRO A O 1
ATOM 1296 N N . ASP A 1 168 ? -18.120 3.707 6.342 1.00 98.06 168 ASP A N 1
ATOM 1297 C CA . ASP A 1 168 ? -17.913 3.774 7.784 1.00 98.06 168 ASP A CA 1
ATOM 1298 C C . ASP A 1 168 ? -16.661 3.001 8.254 1.00 98.06 168 ASP A C 1
ATOM 1300 O O . ASP A 1 168 ? -16.019 2.240 7.522 1.00 98.06 168 ASP A O 1
ATOM 1304 N N . GLU A 1 169 ? -16.285 3.227 9.514 1.00 97.81 169 GLU A N 1
ATOM 1305 C CA . GLU A 1 169 ? -15.105 2.600 10.114 1.00 97.81 169 GLU A CA 1
ATOM 1306 C C . GLU A 1 169 ? -15.197 1.069 10.151 1.00 97.81 169 GLU A C 1
ATOM 1308 O O . GLU A 1 169 ? -14.166 0.408 10.023 1.00 97.81 169 GLU A O 1
ATOM 1313 N N . ALA A 1 170 ? -16.397 0.500 10.305 1.00 98.31 170 ALA A N 1
ATOM 1314 C CA . ALA A 1 170 ? -16.584 -0.945 10.374 1.00 98.31 170 ALA A CA 1
ATOM 1315 C C . ALA A 1 170 ? -16.315 -1.596 9.011 1.00 98.31 170 ALA A C 1
ATOM 1317 O O . ALA A 1 170 ? -15.592 -2.589 8.938 1.00 98.31 170 ALA A O 1
ATOM 1318 N N . ALA A 1 171 ? -16.810 -0.998 7.927 1.00 98.38 171 ALA A N 1
ATOM 1319 C CA . ALA A 1 171 ? -16.555 -1.446 6.565 1.00 98.38 171 ALA A CA 1
ATOM 1320 C C . ALA A 1 171 ? -15.065 -1.350 6.195 1.00 98.38 171 ALA A C 1
ATOM 1322 O O . ALA A 1 171 ? -14.496 -2.309 5.672 1.00 98.38 171 ALA A O 1
ATOM 1323 N N . LEU A 1 172 ? -14.395 -0.240 6.533 1.00 98.56 172 LEU A N 1
ATOM 1324 C CA . LEU A 1 172 ? -12.952 -0.084 6.290 1.00 98.56 172 LEU A CA 1
ATOM 1325 C C . LEU A 1 172 ? -12.120 -1.130 7.046 1.00 98.56 172 LEU A C 1
ATOM 1327 O O . LEU A 1 172 ? -11.159 -1.681 6.505 1.00 98.56 172 LEU A O 1
ATOM 1331 N N . GLN A 1 173 ? -12.482 -1.415 8.299 1.00 98.62 173 GLN A N 1
ATOM 1332 C CA . GLN A 1 173 ? -11.829 -2.453 9.095 1.00 98.62 173 GLN A CA 1
ATOM 1333 C C . GLN A 1 173 ? -12.099 -3.848 8.528 1.00 98.62 173 GLN A C 1
ATOM 1335 O O . GLN A 1 173 ? -11.175 -4.657 8.451 1.00 98.62 173 GLN A O 1
ATOM 1340 N N . ALA A 1 174 ? -13.330 -4.135 8.101 1.00 98.62 174 ALA A N 1
ATOM 1341 C CA . ALA A 1 174 ? -13.684 -5.416 7.499 1.00 98.62 174 ALA A CA 1
ATOM 1342 C C . ALA A 1 174 ? -12.881 -5.678 6.216 1.00 98.62 174 ALA A C 1
ATOM 1344 O O . ALA A 1 174 ? -12.343 -6.773 6.044 1.00 98.62 174 ALA A O 1
ATOM 1345 N N . ASP A 1 175 ? -12.735 -4.669 5.355 1.00 98.69 175 ASP A N 1
ATOM 1346 C CA . ASP A 1 175 ? -11.941 -4.771 4.129 1.00 98.69 175 ASP A CA 1
ATOM 1347 C C . ASP A 1 175 ? -10.446 -4.980 4.429 1.00 98.69 175 ASP A C 1
ATOM 1349 O O . ASP A 1 175 ? -9.813 -5.860 3.838 1.00 98.69 175 ASP A O 1
ATOM 1353 N N . LEU A 1 176 ? -9.884 -4.228 5.388 1.00 98.75 176 LEU A N 1
ATOM 1354 C CA . LEU A 1 176 ? -8.493 -4.389 5.833 1.00 98.75 176 LEU A CA 1
ATOM 1355 C C . LEU A 1 176 ? -8.214 -5.807 6.337 1.00 98.75 176 LEU A C 1
ATOM 1357 O O . LEU A 1 176 ? -7.221 -6.413 5.935 1.00 98.75 176 LEU A O 1
ATOM 1361 N N . ASN A 1 177 ? -9.066 -6.320 7.225 1.00 98.69 177 ASN A N 1
ATOM 1362 C CA . ASN A 1 177 ? -8.868 -7.636 7.826 1.00 98.69 177 ASN A CA 1
ATOM 1363 C C . ASN A 1 177 ? -9.049 -8.751 6.794 1.00 98.69 177 ASN A C 1
ATOM 1365 O O . ASN A 1 177 ? -8.202 -9.635 6.721 1.00 98.69 177 ASN A O 1
ATOM 1369 N N . ALA A 1 178 ? -10.049 -8.654 5.911 1.00 98.62 178 ALA A N 1
ATOM 1370 C CA . ALA A 1 178 ? -10.249 -9.635 4.848 1.00 98.62 178 ALA A CA 1
ATOM 1371 C C . ALA A 1 178 ? -9.036 -9.742 3.905 1.00 98.62 178 ALA A C 1
ATOM 1373 O O . ALA A 1 178 ? -8.617 -10.846 3.557 1.00 98.62 178 ALA A O 1
ATOM 1374 N N . LEU A 1 179 ? -8.428 -8.614 3.518 1.00 98.38 179 LEU A N 1
ATOM 1375 C CA . LEU A 1 179 ? -7.206 -8.631 2.707 1.00 98.38 179 LEU A CA 1
ATOM 1376 C C . LEU A 1 179 ? -5.980 -9.102 3.498 1.00 98.38 179 LEU A C 1
ATOM 1378 O O . LEU A 1 179 ? -5.134 -9.807 2.945 1.00 98.38 179 LEU A O 1
ATOM 1382 N N . ALA A 1 180 ? -5.870 -8.744 4.781 1.00 98.31 180 ALA A N 1
ATOM 1383 C CA . ALA A 1 180 ? -4.776 -9.199 5.640 1.00 98.31 180 ALA A CA 1
ATOM 1384 C C . ALA A 1 180 ? -4.811 -10.720 5.857 1.00 98.31 180 ALA A C 1
ATOM 1386 O O . ALA A 1 180 ? -3.758 -11.362 5.887 1.00 98.31 180 ALA A O 1
ATOM 1387 N N . ASP A 1 181 ? -6.000 -11.301 5.975 1.00 98.12 181 ASP A N 1
ATOM 1388 C CA . ASP A 1 181 ? -6.182 -12.743 6.117 1.00 98.12 181 ASP A CA 1
ATOM 1389 C C . ASP A 1 181 ? -5.912 -13.464 4.795 1.00 98.12 181 ASP A C 1
ATOM 1391 O O . ASP A 1 181 ? -5.132 -14.413 4.780 1.00 98.12 181 ASP A O 1
ATOM 1395 N N . ALA A 1 182 ? -6.379 -12.926 3.664 1.00 98.00 182 ALA A N 1
ATOM 1396 C CA . ALA A 1 182 ? -6.026 -13.449 2.342 1.00 98.00 182 ALA A CA 1
ATOM 1397 C C . ALA A 1 182 ? -4.499 -13.468 2.102 1.00 98.00 182 ALA A C 1
ATOM 1399 O O . ALA A 1 182 ? -3.950 -14.438 1.579 1.00 98.00 182 ALA A O 1
ATOM 1400 N N . ALA A 1 183 ? -3.778 -12.423 2.529 1.00 97.06 183 ALA A N 1
ATOM 1401 C CA . ALA A 1 183 ? -2.316 -12.374 2.435 1.00 97.06 183 ALA A CA 1
ATOM 1402 C C . ALA A 1 183 ? -1.625 -13.440 3.303 1.00 97.06 183 ALA A C 1
ATOM 1404 O O . ALA A 1 183 ? -0.584 -13.990 2.925 1.00 97.06 183 ALA A O 1
ATOM 1405 N N . ARG A 1 184 ? -2.198 -13.736 4.472 1.00 96.88 184 ARG A N 1
ATOM 1406 C CA . ARG A 1 184 ? -1.721 -14.787 5.369 1.00 96.88 184 ARG A CA 1
ATOM 1407 C C . ARG A 1 184 ? -1.994 -16.176 4.815 1.00 96.88 184 ARG A C 1
ATOM 1409 O O . ARG A 1 184 ? -1.115 -17.030 4.896 1.00 96.88 184 ARG A O 1
ATOM 1416 N N . ASP A 1 185 ? -3.163 -16.396 4.234 1.00 97.00 185 ASP A N 1
ATOM 1417 C CA . ASP A 1 185 ? -3.504 -17.673 3.616 1.00 97.00 185 ASP A CA 1
ATOM 1418 C C . ASP A 1 185 ? -2.602 -17.953 2.417 1.00 97.00 185 ASP A C 1
ATOM 1420 O O . ASP A 1 185 ? -2.034 -19.039 2.330 1.00 97.00 185 ASP A O 1
ATOM 1424 N N . LEU A 1 186 ? -2.304 -16.937 1.597 1.00 96.81 186 LEU A N 1
ATOM 1425 C CA . LEU A 1 186 ? -1.288 -17.061 0.550 1.00 96.81 186 LEU A CA 1
ATOM 1426 C C . LEU A 1 186 ? 0.070 -17.499 1.103 1.00 96.81 186 LEU A C 1
ATOM 1428 O O . LEU A 1 186 ? 0.741 -18.331 0.503 1.00 96.81 186 LEU A O 1
ATOM 1432 N N . ALA A 1 187 ? 0.484 -16.954 2.252 1.00 94.56 187 ALA A N 1
ATOM 1433 C CA . ALA A 1 187 ? 1.736 -17.349 2.892 1.00 94.56 187 ALA A CA 1
ATOM 1434 C C . ALA A 1 187 ? 1.713 -18.821 3.336 1.00 94.56 187 ALA A C 1
ATOM 1436 O O . ALA A 1 187 ? 2.706 -19.523 3.162 1.00 94.56 187 ALA A O 1
ATOM 1437 N N . ARG A 1 188 ? 0.580 -19.301 3.864 1.00 94.62 188 ARG A N 1
ATOM 1438 C CA . ARG A 1 188 ? 0.385 -20.708 4.258 1.00 94.62 188 ARG A CA 1
ATOM 1439 C C . ARG A 1 188 ? 0.374 -21.658 3.060 1.00 94.62 188 ARG A C 1
ATOM 1441 O O . ARG A 1 188 ? 0.813 -22.791 3.194 1.00 94.62 188 ARG A O 1
ATOM 1448 N N . MET A 1 189 ? -0.068 -21.182 1.898 1.00 93.88 189 MET A N 1
ATOM 1449 C CA . MET A 1 189 ? -0.042 -21.919 0.628 1.00 93.88 189 MET A CA 1
ATOM 1450 C C . MET A 1 189 ? 1.344 -21.938 -0.048 1.00 93.88 189 MET A C 1
ATOM 1452 O O . MET A 1 189 ? 1.470 -22.449 -1.155 1.00 93.88 189 MET A O 1
ATOM 1456 N N . GLY A 1 190 ? 2.383 -21.379 0.584 1.00 89.69 190 GLY A N 1
ATOM 1457 C CA . GLY A 1 190 ? 3.747 -21.326 0.037 1.00 89.69 190 GLY A CA 1
ATOM 1458 C C . GLY A 1 190 ? 4.110 -20.013 -0.666 1.00 89.69 190 GLY A C 1
ATOM 1459 O O . GLY A 1 190 ? 5.249 -19.839 -1.093 1.00 89.69 190 GLY A O 1
ATOM 1460 N N . GLY A 1 191 ? 3.188 -19.049 -0.729 1.00 88.25 191 GLY A N 1
ATOM 1461 C CA . GLY A 1 191 ? 3.430 -17.722 -1.287 1.00 88.25 191 GLY A CA 1
ATOM 1462 C C . GLY A 1 191 ? 3.475 -17.683 -2.815 1.00 88.25 191 GLY A C 1
ATOM 1463 O O . GLY A 1 191 ? 3.000 -18.575 -3.512 1.00 88.25 191 GLY A O 1
ATOM 1464 N N . VAL A 1 192 ? 4.048 -16.604 -3.350 1.00 84.94 192 VAL A N 1
ATOM 1465 C CA . VAL A 1 192 ? 4.340 -16.504 -4.787 1.00 84.94 192 VAL A CA 1
ATOM 1466 C C . VAL A 1 192 ? 5.638 -17.261 -5.068 1.00 84.94 192 VAL A C 1
ATOM 1468 O O . VAL A 1 192 ? 6.615 -16.991 -4.361 1.00 84.94 192 VAL A O 1
ATOM 1471 N N . PRO A 1 193 ? 5.701 -18.119 -6.107 1.00 83.56 193 PRO A N 1
ATOM 1472 C CA . PRO A 1 193 ? 6.923 -18.830 -6.476 1.00 83.56 193 PRO A CA 1
ATOM 1473 C C . PRO A 1 193 ? 8.138 -17.906 -6.535 1.00 83.56 193 PRO A C 1
ATOM 1475 O O . PRO A 1 193 ? 8.013 -16.733 -6.911 1.00 83.56 193 PRO A O 1
ATOM 1478 N N . ALA A 1 194 ? 9.317 -18.418 -6.178 1.00 81.12 194 ALA A N 1
ATOM 1479 C CA . ALA A 1 194 ? 10.558 -17.658 -6.274 1.00 81.12 194 ALA A CA 1
ATOM 1480 C C . ALA A 1 194 ? 10.738 -17.074 -7.687 1.00 81.12 194 ALA A C 1
ATOM 1482 O O . ALA A 1 194 ? 10.117 -17.508 -8.658 1.00 81.12 194 ALA A O 1
ATOM 1483 N N . LEU A 1 195 ? 11.547 -16.025 -7.806 1.00 76.75 195 LEU A N 1
ATOM 1484 C CA . LEU A 1 195 ? 11.916 -15.546 -9.133 1.00 76.75 195 LEU A CA 1
ATOM 1485 C C . LEU A 1 195 ? 12.756 -16.657 -9.788 1.00 76.75 195 LEU A C 1
ATOM 1487 O O . LEU A 1 195 ? 13.831 -16.976 -9.287 1.00 76.75 195 LEU A O 1
ATOM 1491 N N . SER A 1 196 ? 12.257 -17.239 -10.873 1.00 61.94 196 SER A N 1
ATOM 1492 C CA . SER A 1 196 ? 12.995 -18.141 -11.764 1.00 61.94 196 SER A CA 1
ATOM 1493 C C . SER A 1 196 ? 13.239 -17.387 -13.070 1.00 61.94 196 SER A C 1
ATOM 1495 O O . SER A 1 196 ? 12.376 -16.620 -13.501 1.00 61.94 196 SER A O 1
ATOM 1497 N N . GLY A 1 197 ? 14.437 -17.505 -13.642 1.00 52.44 197 GLY A N 1
ATOM 1498 C CA . GLY A 1 197 ? 14.838 -16.742 -14.829 1.00 52.44 197 GLY A CA 1
ATOM 1499 C C . GLY A 1 197 ? 14.684 -17.541 -16.126 1.00 52.44 197 GLY A C 1
ATOM 1500 O O . GLY A 1 197 ? 14.521 -18.759 -16.068 1.00 52.44 197 GLY A O 1
ATOM 1501 N N . PRO A 1 198 ? 14.793 -16.888 -17.297 1.00 43.09 198 PRO A N 1
ATOM 1502 C CA . PRO A 1 198 ? 15.093 -17.592 -18.538 1.00 43.09 198 PRO A CA 1
ATOM 1503 C C . PRO A 1 198 ? 16.510 -18.175 -18.418 1.00 43.09 198 PRO A C 1
ATOM 1505 O O . PRO A 1 198 ? 17.485 -17.430 -18.456 1.00 43.09 198 PRO A O 1
ATOM 1508 N N . GLY A 1 199 ? 16.623 -19.485 -18.186 1.00 45.00 199 GLY A N 1
ATOM 1509 C CA . GLY A 1 199 ? 17.916 -20.176 -18.083 1.00 45.00 199 GLY A CA 1
ATOM 1510 C C . GLY A 1 199 ? 18.026 -21.272 -17.019 1.00 45.00 199 GLY A C 1
ATOM 1511 O O . GLY A 1 199 ? 19.074 -21.896 -16.935 1.00 45.00 199 GLY A O 1
ATOM 1512 N N . GLU A 1 200 ? 16.984 -21.535 -16.227 1.00 41.81 200 GLU A N 1
ATOM 1513 C CA . GLU A 1 200 ? 16.947 -22.697 -15.325 1.00 41.81 200 GLU A CA 1
ATOM 1514 C C . GLU A 1 200 ? 15.791 -23.626 -15.728 1.00 41.81 200 GLU A C 1
ATOM 1516 O O . GLU A 1 200 ? 14.673 -23.516 -15.221 1.00 41.81 200 GLU A O 1
ATOM 1521 N N . THR A 1 201 ? 16.085 -24.510 -16.684 1.00 41.28 201 THR A N 1
ATOM 1522 C CA . THR A 1 201 ? 15.428 -25.807 -16.921 1.00 41.28 201 THR A CA 1
ATOM 1523 C C . THR A 1 201 ? 16.510 -26.858 -17.041 1.00 41.28 201 THR A C 1
ATOM 1525 O O . THR A 1 201 ? 17.457 -26.579 -17.814 1.00 41.28 201 THR A O 1
#

Sequence (201 aa):
MLGGALRRIATGYRDARREPFHGHPMLGFVRRTAPAAVASALQDRRGRVVRGGAGWQGWAAVPWVAVFETAVTRSAKRGHYVVYLFHGFEPRFYLALVHGTVAVRDRFGDGTRDELRRRAGLIRAALPDAARRFPLPEASLGGIGALPLDYEAAVAFGRAYDARGLPDEAALQADLNALADAARDLARMGGVPALSGPGET

Secondary structure (DSSP, 8-state):
-HHHHHHHHHHHHHHHTTS-STT-HHHHIIIIIHHHHHHHT-S--TTEEEEEES-SSS--SS-EEEEEETTT-SSTTSSEEEEEEE-SSSSEEEEEEEE-SHHHHHHHGGGHHHHHHHHHHHHHHH-HHHHHHS--S-------SHHHHHHHHTEEEEEEEETTSPPPHHHHHHHHHHHHHHHHHHHHTT-SPP---TT--

Radius of gyration: 16.07 Å; chains: 1; bounding box: 36×48×35 Å

Foldseek 3Di:
DQLVLLLCCLPPVLVQLVDDDPPRVSQVSQFPVNQVSLCVLAPDCVQKHKGWDQDDNGGDLKIKIWIDRNVQDDDLQFFWTWMWIHANHASKIWTFIFGHQNVLCVPQPVCSLVVLLVLLCVLCVVQVVLCVVFPDVFDQSPDPDPVRSSRRSRGNGTHMDRSVDDDDSVVVSVRSNSRRVSSVVCVVVVGGDDDDDVPDD